Protein AF-A0A1I8AT40-F1 (afdb_monomer_lite)

Foldseek 3Di:
DDPPDDPDPPPPPCVVVVPPPDPVVVVVVVLVVVLCVVVLQQADQAQQQNPPPDSVDGPDAGPPNLSNLRYHDQQDGFLLRVVSVCVVVVLLVCLPPVPQAAPQPWGQDSVHNQATDEGPQFDDRRRPHGDAWPPPDPAEEEEEDDPDDDDDDDDDAWFQRDLPPVPGDNNGTGDYHYHYDYPPPDDDKDFAAADDDPPDDRQSQVDRNSNRDFDFDDDPDPGSSRTGRGDRGPVSGPDID

pLDDT: mean 78.22, std 22.2, range [19.33, 98.12]

Sequence (241 aa):
MAVLLFWEFQDVPLSLLDGWRHPCRRELVLNAMRCQNSAAEGQTIFGARFFAINQRDTVMHARNPDYQLSLGAAIGPMYGDVYEMNMLYSCYDRCKDSGTVCKNEGMPNPNNCKVCQCPSGFEGNDCSQRQASSHGLKCGETLDAGADWQILESNGVVGAGNYDSRQGNRSDPYRCTWHITAPEGKVIEYDVTFIGTKNQRNDMLCYPVCYFGGLKIKGHEKTWKPEGMKLCCAKQLNKIR

InterPro domains:
  IPR000859 CUB domain [PS01180] (139-241)
  IPR035914 Spermadhesin, CUB domain superfamily [SSF49854] (146-233)

Organism: NCBI:txid37863

Structure (mmCIF, N/CA/C/O backbone):
data_AF-A0A1I8AT40-F1
#
_entry.id   AF-A0A1I8AT40-F1
#
loop_
_atom_site.group_PDB
_atom_site.id
_atom_site.type_symbol
_atom_site.label_atom_id
_atom_site.label_alt_id
_atom_site.label_comp_id
_atom_site.label_asym_id
_atom_site.label_entity_id
_atom_site.label_seq_id
_atom_site.pdbx_PDB_ins_code
_atom_site.Cartn_x
_atom_site.Cartn_y
_atom_site.Cartn_z
_atom_site.occupancy
_atom_site.B_iso_or_equiv
_atom_site.auth_seq_id
_atom_site.auth_comp_id
_atom_site.auth_asym_id
_atom_site.auth_atom_id
_atom_site.pdbx_PDB_model_num
ATOM 1 N N . MET A 1 1 ? -9.187 -34.779 7.642 1.00 23.39 1 MET A N 1
ATOM 2 C CA . MET A 1 1 ? -8.172 -34.993 8.695 1.00 23.39 1 MET A CA 1
ATOM 3 C C . MET A 1 1 ? -7.237 -33.798 8.675 1.00 23.39 1 MET A C 1
ATOM 5 O O . MET A 1 1 ? -6.481 -33.655 7.727 1.00 23.39 1 MET A O 1
ATOM 9 N N . ALA A 1 2 ? -7.386 -32.884 9.633 1.00 20.36 2 ALA A N 1
ATOM 10 C CA . ALA A 1 2 ? -6.547 -31.696 9.735 1.00 20.36 2 ALA A CA 1
ATOM 11 C C . ALA A 1 2 ? -5.279 -32.057 10.515 1.00 20.36 2 ALA A C 1
ATOM 13 O O . ALA A 1 2 ? -5.364 -32.494 11.661 1.00 20.36 2 ALA A O 1
ATOM 14 N N . VAL A 1 3 ? -4.118 -31.903 9.883 1.00 19.33 3 VAL A N 1
ATOM 15 C CA . VAL A 1 3 ? -2.829 -31.981 10.569 1.00 19.33 3 VAL A CA 1
ATOM 16 C C . VAL A 1 3 ? -2.599 -30.619 11.220 1.00 19.33 3 VAL A C 1
ATOM 18 O O . VAL A 1 3 ? -2.264 -29.644 10.552 1.00 19.33 3 VAL A O 1
ATOM 21 N N . LEU A 1 4 ? -2.844 -30.550 12.527 1.00 20.25 4 LEU A N 1
ATOM 22 C CA . LEU A 1 4 ? -2.377 -29.477 13.400 1.00 20.25 4 LEU A CA 1
ATOM 23 C C . LEU A 1 4 ? -0.848 -29.573 13.480 1.00 20.25 4 LEU A C 1
ATOM 25 O O . LEU A 1 4 ? -0.318 -30.410 14.205 1.00 20.25 4 LEU A O 1
ATOM 29 N N . LEU A 1 5 ? -0.137 -28.737 12.724 1.00 20.66 5 LEU A N 1
ATOM 30 C CA . LEU A 1 5 ? 1.284 -28.487 12.959 1.00 20.66 5 LEU A CA 1
ATOM 31 C C . LEU A 1 5 ? 1.400 -27.281 13.893 1.00 20.66 5 LEU A C 1
ATOM 33 O O . LEU A 1 5 ? 1.386 -26.132 13.453 1.00 20.66 5 LEU A O 1
ATOM 37 N N . PHE A 1 6 ? 1.484 -27.562 15.194 1.00 19.66 6 PHE A N 1
ATOM 38 C CA . PHE A 1 6 ? 2.056 -26.635 16.164 1.00 19.66 6 PHE A CA 1
ATOM 39 C C . PHE A 1 6 ? 3.526 -26.428 15.787 1.00 19.66 6 PHE A C 1
ATOM 41 O O . PHE A 1 6 ? 4.329 -27.350 15.890 1.00 19.66 6 PHE A O 1
ATOM 48 N N . TRP A 1 7 ? 3.881 -25.230 15.333 1.00 22.64 7 TRP A N 1
ATOM 49 C CA . TRP A 1 7 ? 5.271 -24.790 15.365 1.00 22.64 7 TRP A CA 1
ATOM 50 C C . TRP A 1 7 ? 5.481 -24.090 16.706 1.00 22.64 7 TRP A C 1
ATOM 52 O O . TRP A 1 7 ? 5.222 -22.896 16.838 1.00 22.64 7 TRP A O 1
ATOM 62 N N . GLU A 1 8 ? 5.893 -24.857 17.714 1.00 21.00 8 GLU A N 1
ATOM 63 C CA . GLU A 1 8 ? 6.597 -24.310 18.872 1.00 21.00 8 GLU A CA 1
ATOM 64 C C . GLU A 1 8 ? 7.856 -23.616 18.337 1.00 21.00 8 GLU A C 1
ATOM 66 O O . GLU A 1 8 ? 8.733 -24.254 17.748 1.00 21.00 8 GLU A O 1
ATOM 71 N N . PHE A 1 9 ? 7.947 -22.294 18.504 1.00 29.03 9 PHE A N 1
ATOM 72 C CA . PHE A 1 9 ? 9.257 -21.660 18.546 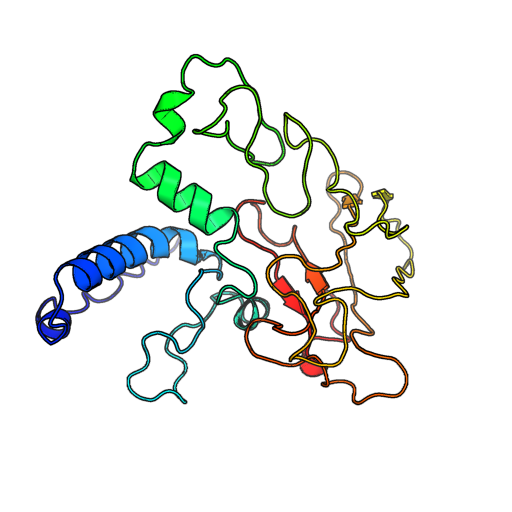1.00 29.03 9 PHE A CA 1
ATOM 73 C C . PHE A 1 9 ? 10.000 -22.361 19.678 1.00 29.03 9 PHE A C 1
ATOM 75 O O . PHE A 1 9 ? 9.581 -22.250 20.827 1.00 29.03 9 PHE A O 1
ATOM 82 N N . GLN A 1 10 ? 11.053 -23.112 19.345 1.00 27.86 10 GLN A N 1
ATOM 83 C CA . GLN A 1 10 ? 12.003 -23.583 20.345 1.00 27.86 10 GLN A CA 1
ATOM 84 C C . GLN A 1 10 ? 12.332 -22.398 21.246 1.00 27.86 10 GLN A C 1
ATOM 86 O O . GLN A 1 10 ? 12.763 -21.353 20.749 1.00 27.86 10 GLN A O 1
ATOM 91 N N . ASP A 1 11 ? 12.059 -22.568 22.538 1.00 32.59 11 ASP A N 1
ATOM 92 C CA . ASP A 1 11 ? 12.397 -21.634 23.595 1.00 32.59 11 ASP A CA 1
ATOM 93 C C . ASP A 1 11 ? 13.794 -21.076 23.334 1.00 32.59 11 ASP A C 1
ATOM 95 O O . ASP A 1 11 ? 14.787 -21.787 23.488 1.00 32.59 11 ASP A O 1
ATOM 99 N N . VAL A 1 12 ? 13.892 -19.811 22.913 1.00 35.94 12 VAL A N 1
ATOM 100 C CA . VAL A 1 12 ? 15.174 -19.110 22.946 1.00 35.94 12 VAL A CA 1
ATOM 101 C C . VAL A 1 12 ? 15.530 -19.046 24.427 1.00 35.94 12 VAL A C 1
ATOM 103 O O . VAL A 1 12 ? 14.815 -18.374 25.178 1.00 35.94 12 VAL A O 1
ATOM 106 N N . PRO A 1 13 ? 16.580 -19.746 24.892 1.00 30.47 13 PRO A N 1
ATOM 107 C CA . PRO A 1 13 ? 16.881 -19.797 26.310 1.00 30.47 13 PRO A CA 1
ATOM 108 C C . PRO A 1 13 ? 17.078 -18.374 26.826 1.00 30.47 13 PRO A C 1
ATOM 110 O O . PRO A 1 13 ? 17.856 -17.608 26.253 1.00 30.47 13 PRO A O 1
ATOM 113 N N . LEU A 1 14 ? 16.396 -18.013 27.918 1.00 38.34 14 LEU A N 1
ATOM 114 C CA . LEU A 1 14 ? 16.547 -16.714 28.595 1.00 38.34 14 LEU A CA 1
ATOM 115 C C . LEU A 1 14 ? 18.024 -16.367 28.886 1.00 38.34 14 LEU A C 1
ATOM 117 O O . LEU A 1 14 ? 18.376 -15.187 28.957 1.00 38.34 14 LEU A O 1
ATOM 121 N N . SER A 1 15 ? 18.893 -17.381 28.956 1.00 35.59 15 SER A N 1
ATOM 122 C CA . SER A 1 15 ? 20.345 -17.261 29.097 1.00 35.59 15 SER A CA 1
ATOM 123 C C . SER A 1 15 ? 21.063 -16.600 27.908 1.00 35.59 15 SER A C 1
ATOM 125 O O . SER A 1 15 ? 22.108 -15.984 28.099 1.00 35.59 15 SER A O 1
ATOM 127 N N . LEU A 1 16 ? 20.508 -16.624 26.686 1.00 39.16 16 LEU A N 1
ATOM 128 C CA . LEU A 1 16 ? 21.050 -15.873 25.536 1.00 39.16 16 LEU A CA 1
ATOM 129 C C . LEU A 1 16 ? 20.767 -14.361 25.624 1.00 39.16 16 LEU A C 1
ATOM 131 O O . LEU A 1 16 ? 21.384 -13.564 24.912 1.00 39.16 16 LEU A O 1
ATOM 135 N N . LEU A 1 17 ? 19.859 -13.940 26.512 1.00 38.38 17 LEU A N 1
ATOM 136 C CA . LEU A 1 17 ? 19.506 -12.536 26.729 1.00 38.38 17 LEU A CA 1
ATOM 137 C C . LEU A 1 17 ? 20.323 -11.878 27.857 1.00 38.38 17 LEU A C 1
ATOM 139 O O . LEU A 1 17 ? 20.162 -10.678 28.080 1.00 38.38 17 LEU A O 1
ATOM 143 N N . ASP A 1 18 ? 21.168 -12.625 28.577 1.00 36.38 18 ASP A N 1
ATOM 144 C CA . ASP A 1 18 ? 21.944 -12.130 29.733 1.00 36.38 18 ASP A CA 1
ATOM 145 C C . ASP A 1 18 ? 23.127 -11.217 29.341 1.00 36.38 18 ASP A C 1
ATOM 147 O O . ASP A 1 18 ? 23.646 -10.472 30.170 1.00 36.38 18 ASP A O 1
ATOM 151 N N . GLY A 1 19 ? 23.533 -11.199 28.065 1.00 34.53 19 GLY A N 1
ATOM 152 C CA . GLY A 1 19 ? 24.615 -10.335 27.564 1.00 34.53 19 GLY A CA 1
ATOM 153 C C . GLY A 1 19 ? 24.215 -8.880 27.267 1.00 34.53 19 GLY A C 1
ATOM 154 O O . GLY A 1 19 ? 25.072 -8.041 26.980 1.00 34.53 19 GLY A O 1
ATOM 155 N N . TRP A 1 20 ? 22.923 -8.547 27.320 1.00 38.59 20 TRP A N 1
ATOM 156 C CA . TRP A 1 20 ? 22.408 -7.243 26.897 1.00 38.59 20 TRP A CA 1
ATOM 157 C C . TRP A 1 20 ? 22.327 -6.284 28.092 1.00 38.59 20 TRP A C 1
ATOM 159 O O . TRP A 1 20 ? 21.336 -6.242 28.813 1.00 38.59 20 TRP A O 1
ATOM 169 N N . ARG A 1 21 ? 23.386 -5.486 28.287 1.00 28.48 21 ARG A N 1
ATOM 170 C CA . ARG A 1 21 ? 23.639 -4.591 29.443 1.00 28.48 21 ARG A CA 1
ATOM 171 C C . ARG A 1 21 ? 22.587 -3.504 29.764 1.00 28.48 21 ARG A C 1
ATOM 173 O O . ARG A 1 21 ? 22.836 -2.693 30.650 1.00 28.48 21 ARG A O 1
ATOM 180 N N . HIS A 1 22 ? 21.432 -3.449 29.096 1.00 32.00 22 HIS A N 1
ATOM 181 C CA . HIS A 1 22 ? 20.415 -2.416 29.340 1.00 32.00 22 HIS A CA 1
ATOM 182 C C . HIS A 1 22 ? 19.001 -2.996 29.544 1.00 32.00 22 HIS A C 1
ATOM 184 O O . HIS A 1 22 ? 18.485 -3.631 28.619 1.00 32.00 22 HIS A O 1
ATOM 190 N N . PRO A 1 23 ? 18.332 -2.704 30.683 1.00 27.39 23 PRO A N 1
ATOM 191 C CA . PRO A 1 23 ? 16.987 -3.199 31.006 1.00 27.39 23 PRO A CA 1
ATOM 192 C C . PRO A 1 23 ? 15.935 -2.905 29.926 1.00 27.39 23 PRO A C 1
ATOM 194 O O . PRO A 1 23 ? 15.156 -3.789 29.580 1.00 27.39 23 PRO A O 1
ATOM 197 N N . CYS A 1 24 ? 15.983 -1.726 29.289 1.00 27.45 24 CYS A N 1
ATOM 198 C CA . CYS A 1 24 ? 15.035 -1.363 28.228 1.00 27.45 24 CYS A CA 1
ATOM 199 C C . CYS A 1 24 ? 15.144 -2.228 26.960 1.00 27.45 24 CYS A C 1
ATOM 201 O O . CYS A 1 24 ? 14.165 -2.349 26.233 1.00 27.45 24 CYS A O 1
ATOM 203 N N . ARG A 1 25 ? 16.302 -2.842 26.655 1.00 33.31 25 ARG A N 1
ATOM 204 C CA . ARG A 1 25 ? 16.441 -3.694 25.452 1.00 33.31 25 ARG A CA 1
ATOM 205 C C . ARG A 1 25 ? 15.778 -5.055 25.622 1.00 33.31 25 ARG A C 1
ATOM 207 O O . ARG A 1 25 ? 15.282 -5.598 24.643 1.00 33.31 25 ARG A O 1
ATOM 214 N N . ARG A 1 26 ? 15.748 -5.598 26.841 1.00 33.84 26 ARG A N 1
ATOM 215 C CA . ARG A 1 26 ? 15.137 -6.904 27.124 1.00 33.84 26 ARG A CA 1
ATOM 216 C C . ARG A 1 26 ? 13.621 -6.863 26.969 1.00 33.84 26 ARG A C 1
ATOM 218 O O . ARG A 1 26 ? 13.049 -7.738 26.333 1.00 33.84 26 ARG A O 1
ATOM 225 N N . GLU A 1 27 ? 12.994 -5.817 27.494 1.00 40.91 27 GLU A N 1
ATOM 226 C CA . GLU A 1 27 ? 11.543 -5.634 27.441 1.00 40.91 27 GLU A CA 1
ATOM 227 C C . GLU A 1 27 ? 11.059 -5.321 26.016 1.00 40.91 27 GLU A C 1
ATOM 229 O O . GLU A 1 27 ? 10.076 -5.892 25.559 1.00 40.91 27 GLU A O 1
ATOM 234 N N . LEU A 1 28 ? 11.818 -4.519 25.257 1.00 42.00 28 LEU A N 1
ATOM 235 C CA . LEU A 1 28 ? 11.577 -4.284 23.828 1.00 42.00 28 LEU A CA 1
ATOM 236 C C . LEU A 1 28 ? 11.681 -5.559 22.988 1.00 42.00 28 LEU A C 1
ATOM 238 O O . LEU A 1 28 ? 10.883 -5.730 22.078 1.00 42.00 28 LEU A O 1
ATOM 242 N N . VAL A 1 29 ? 12.634 -6.451 23.274 1.00 44.22 29 VAL A N 1
ATOM 243 C CA . VAL A 1 29 ? 12.792 -7.721 22.542 1.00 44.22 29 VAL A CA 1
ATOM 244 C C . VAL A 1 29 ? 11.695 -8.718 22.915 1.00 44.22 29 VAL A C 1
ATOM 246 O O . VAL A 1 29 ? 11.129 -9.341 22.027 1.00 44.22 29 VAL A O 1
ATOM 249 N N . LEU A 1 30 ? 11.336 -8.834 24.196 1.00 42.38 30 LEU A N 1
ATOM 250 C CA . LEU A 1 30 ? 10.237 -9.701 24.641 1.00 42.38 30 LEU A CA 1
ATOM 251 C C . LEU A 1 30 ? 8.874 -9.213 24.125 1.00 42.38 30 LEU A C 1
ATOM 253 O O . LEU A 1 30 ? 8.056 -10.019 23.680 1.00 42.38 30 LEU A O 1
ATOM 257 N N . ASN A 1 31 ? 8.646 -7.898 24.107 1.00 45.16 31 ASN A N 1
ATOM 258 C CA . ASN A 1 31 ? 7.446 -7.310 23.514 1.00 45.16 31 ASN A CA 1
ATOM 259 C C . ASN A 1 31 ? 7.476 -7.398 21.981 1.00 45.16 31 ASN A C 1
ATOM 261 O O . ASN A 1 31 ? 6.454 -7.713 21.383 1.00 45.16 31 ASN A O 1
ATOM 265 N N . ALA A 1 32 ? 8.643 -7.250 21.344 1.00 42.97 32 ALA A N 1
ATOM 266 C CA . ALA A 1 32 ? 8.816 -7.515 19.916 1.00 42.97 32 ALA A CA 1
ATOM 267 C C . ALA A 1 32 ? 8.530 -8.979 19.556 1.00 42.97 32 ALA A C 1
ATOM 269 O O . ALA A 1 32 ? 7.926 -9.223 18.521 1.00 42.97 32 ALA A O 1
ATOM 270 N N . MET A 1 33 ? 8.911 -9.941 20.404 1.00 36.84 33 MET A N 1
ATOM 271 C CA . MET A 1 33 ? 8.600 -11.365 20.232 1.00 36.84 33 MET A CA 1
ATOM 272 C C . MET A 1 33 ? 7.109 -11.663 20.438 1.00 36.84 33 MET A C 1
ATOM 274 O O . MET A 1 33 ? 6.546 -12.483 19.722 1.00 36.84 33 MET A O 1
ATOM 278 N N . ARG A 1 34 ? 6.406 -10.958 21.336 1.00 37.97 34 ARG A N 1
ATOM 279 C CA . ARG A 1 34 ? 4.932 -11.040 21.396 1.00 37.97 34 ARG A CA 1
ATOM 280 C C . ARG A 1 34 ? 4.270 -10.438 20.151 1.00 37.97 34 ARG A C 1
ATOM 282 O O . ARG A 1 34 ? 3.328 -11.035 19.636 1.00 37.97 34 ARG A O 1
ATOM 289 N N . CYS A 1 35 ? 4.828 -9.359 19.600 1.00 36.75 35 CYS A N 1
ATOM 290 C CA . CYS A 1 35 ? 4.470 -8.829 18.278 1.00 36.75 35 CYS A CA 1
ATOM 291 C C . CYS A 1 35 ? 4.926 -9.730 17.104 1.00 36.75 35 CYS A C 1
ATOM 293 O O . CYS A 1 35 ? 4.587 -9.462 15.955 1.00 36.75 35 CYS A O 1
ATOM 295 N N . GLN A 1 36 ? 5.689 -10.810 17.332 1.00 34.97 36 GLN A N 1
ATOM 296 C CA . GLN A 1 36 ? 6.046 -11.749 16.257 1.00 34.97 36 GLN A CA 1
ATOM 297 C C . GLN A 1 36 ? 4.910 -12.713 15.900 1.00 34.97 36 GLN A C 1
ATOM 299 O O . GLN A 1 36 ? 4.927 -13.276 14.807 1.00 34.97 36 GLN A O 1
ATOM 304 N N . ASN A 1 37 ? 3.891 -12.869 16.749 1.00 34.34 37 ASN A N 1
ATOM 305 C CA . ASN A 1 37 ? 2.702 -13.632 16.364 1.00 34.34 37 ASN A CA 1
ATOM 306 C C . ASN A 1 37 ? 1.886 -12.910 15.277 1.00 34.34 37 ASN A C 1
ATOM 308 O O . ASN A 1 37 ? 1.297 -13.571 14.428 1.00 34.34 37 ASN A O 1
ATOM 312 N N . SER A 1 38 ? 1.938 -11.577 15.224 1.00 37.03 38 SER A N 1
ATOM 313 C CA . SER A 1 38 ? 1.477 -10.752 14.096 1.00 37.03 38 SER A CA 1
ATOM 314 C C . SER A 1 38 ? 2.495 -10.714 12.942 1.00 37.03 38 SER A C 1
ATOM 316 O O . SER A 1 38 ? 2.115 -10.604 11.779 1.00 37.03 38 SER A O 1
ATOM 318 N N . ALA A 1 39 ? 3.784 -10.957 13.216 1.00 37.09 39 ALA A N 1
ATOM 319 C CA . ALA A 1 39 ? 4.796 -11.244 12.188 1.00 37.09 39 ALA A CA 1
ATOM 320 C C . ALA A 1 39 ? 4.625 -12.618 11.499 1.00 37.09 39 ALA A C 1
ATOM 322 O O . ALA A 1 39 ? 5.399 -12.955 10.597 1.00 37.09 39 ALA A O 1
ATOM 323 N N . ALA A 1 40 ? 3.587 -13.388 11.850 1.00 35.59 40 ALA A N 1
ATOM 324 C CA . ALA A 1 40 ? 3.162 -14.569 11.102 1.00 35.59 40 ALA A CA 1
ATOM 325 C C . ALA A 1 40 ? 2.766 -14.255 9.641 1.00 35.59 40 ALA A C 1
ATOM 327 O O . ALA A 1 40 ? 2.700 -15.181 8.835 1.00 35.59 40 ALA A O 1
ATOM 328 N N . GLU A 1 41 ? 2.589 -12.975 9.287 1.00 45.75 41 GLU A N 1
ATOM 329 C CA . GLU A 1 41 ? 2.241 -12.479 7.942 1.00 45.75 41 GLU A CA 1
ATOM 330 C C . GLU A 1 41 ? 3.383 -11.669 7.276 1.00 45.75 41 GLU A C 1
ATOM 332 O O . GLU A 1 41 ? 3.187 -10.916 6.327 1.00 45.75 41 GLU A O 1
ATOM 337 N N . GLY A 1 42 ? 4.631 -11.845 7.739 1.00 48.81 42 GLY A N 1
ATOM 338 C CA . GLY A 1 42 ? 5.825 -11.514 6.947 1.00 48.81 42 GLY A CA 1
ATOM 339 C C . GLY A 1 42 ? 6.299 -10.058 6.959 1.00 48.81 42 GLY A C 1
ATOM 340 O O . GLY A 1 42 ? 7.083 -9.688 6.083 1.00 48.81 42 GLY A O 1
ATOM 341 N N . GLN A 1 43 ? 5.873 -9.223 7.914 1.00 60.22 43 GLN A N 1
ATOM 342 C CA . GLN A 1 43 ? 6.276 -7.812 7.970 1.00 60.22 43 GLN A CA 1
ATOM 343 C C . GLN A 1 43 ? 6.429 -7.302 9.406 1.00 60.22 43 GLN A C 1
ATOM 345 O O . GLN A 1 43 ? 5.553 -7.480 10.242 1.00 60.22 43 GLN A O 1
ATOM 350 N N . THR A 1 44 ? 7.559 -6.657 9.692 1.00 65.69 44 THR A N 1
ATOM 351 C CA . THR A 1 44 ? 7.882 -6.058 10.997 1.00 65.69 44 THR A CA 1
ATOM 352 C C . THR A 1 44 ? 8.766 -4.825 10.803 1.00 65.69 44 THR A C 1
ATOM 354 O O . THR A 1 44 ? 9.455 -4.721 9.784 1.00 65.69 44 THR A O 1
ATOM 357 N N . ILE A 1 45 ? 8.783 -3.896 11.764 1.00 74.88 45 ILE A N 1
ATOM 358 C CA . ILE A 1 45 ? 9.737 -2.775 11.802 1.00 74.88 45 ILE A CA 1
ATOM 359 C C . ILE A 1 45 ? 11.209 -3.226 11.715 1.00 74.88 45 ILE A C 1
ATOM 361 O O . ILE A 1 45 ? 12.062 -2.469 11.240 1.00 74.88 45 ILE A O 1
ATOM 365 N N . PHE A 1 46 ? 11.520 -4.463 12.118 1.00 79.94 46 PHE A N 1
ATOM 366 C CA . PHE A 1 46 ? 12.873 -5.017 12.091 1.00 79.94 46 PHE A CA 1
ATOM 367 C C . PHE A 1 46 ? 13.252 -5.599 10.718 1.00 79.94 46 PHE A C 1
ATOM 369 O O . PHE A 1 46 ? 12.567 -6.443 10.146 1.00 79.94 46 PHE A O 1
ATOM 376 N N . GLY A 1 47 ? 14.394 -5.173 10.178 1.00 81.12 47 GLY A N 1
ATOM 377 C CA . GLY A 1 47 ? 14.907 -5.707 8.912 1.00 81.12 47 GLY A CA 1
ATOM 378 C C . GLY A 1 47 ? 15.429 -7.138 9.045 1.00 81.12 47 GLY A C 1
ATOM 379 O O . GLY A 1 47 ? 15.906 -7.520 10.103 1.00 81.12 47 GLY A O 1
ATOM 380 N N . ALA A 1 48 ? 15.446 -7.913 7.960 1.00 84.31 48 ALA A N 1
ATOM 381 C CA . ALA A 1 48 ? 15.764 -9.353 7.958 1.00 84.31 48 ALA A CA 1
ATOM 382 C C . ALA A 1 48 ? 17.082 -9.796 8.654 1.00 84.31 48 ALA A C 1
ATOM 384 O O . ALA A 1 48 ? 17.266 -10.970 8.980 1.00 84.31 48 ALA A O 1
ATOM 385 N N . ARG A 1 49 ? 18.014 -8.860 8.868 1.00 84.56 49 ARG A N 1
ATOM 386 C CA . ARG A 1 49 ? 19.331 -9.077 9.494 1.00 84.56 49 ARG A CA 1
ATOM 387 C C . ARG A 1 49 ? 19.479 -8.418 10.869 1.00 84.56 49 ARG A C 1
ATOM 389 O O . ARG A 1 49 ? 20.574 -8.378 11.412 1.00 84.56 49 ARG A O 1
ATOM 396 N N . PHE A 1 50 ? 18.405 -7.851 11.418 1.00 82.25 50 PHE A N 1
ATOM 397 C CA . PHE A 1 50 ? 18.475 -6.944 12.567 1.00 82.25 50 PHE A CA 1
ATOM 398 C C . PHE A 1 50 ? 19.032 -7.606 13.835 1.00 82.25 50 PHE A C 1
ATOM 400 O O . PHE A 1 50 ? 19.770 -6.975 14.584 1.00 82.25 50 PHE A O 1
ATOM 407 N N . PHE A 1 51 ? 18.718 -8.885 14.046 1.00 81.62 51 PHE A N 1
ATOM 408 C CA . PHE A 1 51 ? 19.172 -9.665 15.202 1.00 81.62 51 PHE A CA 1
ATOM 409 C C . PHE A 1 51 ? 20.364 -10.577 14.882 1.00 81.62 51 PHE A C 1
ATOM 411 O O . PHE A 1 51 ? 20.699 -11.460 15.668 1.00 81.62 51 PHE A O 1
ATOM 418 N N . ALA A 1 52 ? 20.987 -10.406 13.713 1.00 83.31 52 ALA A N 1
ATOM 419 C CA . ALA A 1 52 ? 22.084 -11.258 13.288 1.00 83.31 52 ALA A CA 1
ATOM 420 C C . ALA A 1 52 ? 23.375 -10.895 14.033 1.00 83.31 52 ALA A C 1
ATOM 422 O O . ALA A 1 52 ? 23.744 -9.722 14.107 1.00 83.31 52 ALA A O 1
ATOM 423 N N . ILE A 1 53 ? 24.091 -11.907 14.535 1.00 82.38 53 ILE A N 1
ATOM 424 C CA . ILE A 1 53 ? 25.433 -11.723 15.112 1.00 82.38 53 ILE A CA 1
ATOM 425 C C . ILE A 1 53 ? 26.385 -11.212 14.024 1.00 82.38 53 ILE A C 1
ATOM 427 O O . ILE A 1 53 ? 27.085 -10.220 14.219 1.00 82.38 53 ILE A O 1
ATOM 431 N N . ASN A 1 54 ? 26.355 -11.842 12.845 1.00 86.25 54 ASN A N 1
ATOM 432 C CA . ASN A 1 54 ? 27.043 -11.339 11.664 1.00 86.25 54 ASN A CA 1
ATOM 433 C C . ASN A 1 54 ? 26.057 -10.575 10.780 1.00 86.25 54 ASN A C 1
ATOM 435 O O . ASN A 1 54 ? 25.071 -11.130 10.310 1.00 86.25 54 ASN A O 1
ATOM 439 N N . GLN A 1 55 ? 26.372 -9.327 10.437 1.00 77.81 55 GLN A N 1
ATOM 440 C CA . GLN A 1 55 ? 25.488 -8.453 9.642 1.00 77.81 55 GLN A CA 1
ATOM 441 C C . GLN A 1 55 ? 25.222 -8.929 8.197 1.00 77.81 55 GLN A C 1
ATOM 443 O O . GLN A 1 55 ? 24.458 -8.303 7.453 1.00 77.81 55 GLN A O 1
ATOM 448 N N . ARG A 1 56 ? 25.877 -10.010 7.763 1.00 84.56 56 ARG A N 1
ATOM 449 C CA . ARG A 1 56 ? 25.644 -10.653 6.463 1.00 84.56 56 ARG A CA 1
ATOM 450 C C . ARG A 1 56 ? 24.581 -11.747 6.537 1.00 84.56 56 ARG A C 1
ATOM 452 O O . ARG A 1 56 ? 23.974 -12.041 5.508 1.00 84.56 56 ARG A O 1
ATOM 459 N N . ASP A 1 57 ? 24.320 -12.276 7.726 1.00 87.25 57 ASP A N 1
ATOM 460 C CA . ASP A 1 57 ? 23.407 -13.391 7.916 1.00 87.25 57 ASP A CA 1
ATOM 461 C C . ASP A 1 57 ? 21.967 -12.885 7.930 1.00 87.25 57 ASP A C 1
ATOM 463 O O . ASP A 1 57 ? 21.633 -11.852 8.517 1.00 87.25 57 ASP A O 1
ATOM 467 N N . THR A 1 58 ? 21.103 -13.615 7.235 1.00 86.06 58 THR A N 1
ATOM 468 C CA . THR A 1 58 ? 19.659 -13.404 7.320 1.00 86.06 58 THR A CA 1
ATOM 469 C C . THR A 1 58 ? 19.144 -14.304 8.427 1.00 86.06 58 THR A C 1
ATOM 471 O O . THR A 1 58 ? 19.345 -15.510 8.367 1.00 86.06 58 THR A O 1
ATOM 474 N N . VAL A 1 59 ? 18.533 -13.705 9.447 1.00 85.06 59 VAL A N 1
ATOM 475 C CA . VAL A 1 59 ? 18.033 -14.421 10.635 1.00 85.06 59 VAL A CA 1
ATOM 476 C C . VAL A 1 59 ? 16.518 -14.321 10.780 1.00 85.06 59 VAL A C 1
ATOM 478 O O . VAL A 1 59 ? 15.933 -14.968 11.639 1.00 85.06 59 VAL A O 1
ATOM 481 N N . MET A 1 60 ? 15.873 -13.517 9.933 1.00 84.06 60 MET A N 1
ATOM 482 C CA . MET A 1 60 ? 14.424 -13.466 9.805 1.00 84.06 60 MET A CA 1
ATOM 483 C C . MET A 1 60 ? 14.035 -13.691 8.350 1.00 84.06 60 MET A C 1
ATOM 485 O O . MET A 1 60 ? 14.479 -12.979 7.442 1.00 84.06 60 MET A O 1
ATOM 489 N N . HIS A 1 61 ? 13.181 -14.685 8.150 1.00 84.38 61 HIS A N 1
ATOM 490 C CA . HIS A 1 61 ? 12.666 -15.073 6.849 1.00 84.38 61 HIS A CA 1
ATOM 491 C C . HIS A 1 61 ? 11.164 -14.824 6.822 1.00 84.38 61 HIS A C 1
ATOM 493 O O . HIS A 1 61 ? 10.442 -15.258 7.720 1.00 84.38 61 HIS A O 1
ATOM 499 N N . ALA A 1 62 ? 10.701 -14.106 5.804 1.00 84.12 62 ALA A N 1
ATOM 500 C CA . ALA A 1 62 ? 9.277 -13.955 5.574 1.00 84.12 62 ALA A CA 1
ATOM 501 C C . ALA A 1 62 ? 8.701 -15.317 5.168 1.00 84.12 62 ALA A C 1
ATOM 503 O O . ALA A 1 62 ? 9.319 -16.048 4.392 1.00 84.12 62 ALA A O 1
ATOM 504 N N . ARG A 1 63 ? 7.510 -15.655 5.678 1.00 82.94 63 ARG A N 1
ATOM 505 C CA . ARG A 1 63 ? 6.827 -16.902 5.297 1.00 82.94 63 ARG A CA 1
ATOM 506 C C . ARG A 1 63 ? 6.533 -16.940 3.800 1.00 82.94 63 ARG A C 1
ATOM 508 O O . ARG A 1 63 ? 6.757 -17.961 3.161 1.00 82.94 63 ARG A O 1
ATOM 515 N N . ASN A 1 64 ? 6.082 -15.811 3.255 1.00 83.56 64 ASN A N 1
ATOM 516 C CA . ASN A 1 64 ? 6.016 -15.584 1.821 1.00 83.56 64 ASN A CA 1
ATOM 517 C C . ASN A 1 64 ? 7.338 -14.937 1.348 1.00 83.56 64 ASN A C 1
ATOM 519 O O . ASN A 1 64 ? 7.626 -13.804 1.745 1.00 83.56 64 ASN A O 1
ATOM 523 N N . PRO A 1 65 ? 8.145 -15.600 0.496 1.00 85.62 65 PRO A N 1
ATOM 524 C CA . PRO A 1 65 ? 9.416 -15.054 0.015 1.00 85.62 65 PRO A CA 1
ATOM 525 C C . PRO A 1 65 ? 9.288 -13.711 -0.714 1.00 85.62 65 PRO A C 1
ATOM 527 O O . PRO A 1 65 ? 10.219 -12.903 -0.684 1.00 85.62 65 PRO A O 1
ATOM 530 N N . ASP A 1 66 ? 8.138 -13.443 -1.335 1.00 84.88 66 ASP A N 1
ATOM 531 C CA . ASP A 1 66 ? 7.863 -12.174 -2.012 1.00 84.88 66 ASP A CA 1
ATOM 532 C C . ASP A 1 66 ? 7.842 -10.980 -1.034 1.00 84.88 66 ASP A C 1
ATOM 534 O O . ASP A 1 66 ? 8.154 -9.847 -1.407 1.00 84.88 66 ASP A O 1
ATOM 538 N N . TYR A 1 67 ? 7.592 -11.245 0.250 1.00 86.62 67 TYR A N 1
ATOM 539 C CA . TYR A 1 67 ? 7.558 -10.261 1.331 1.00 86.62 67 TYR A CA 1
ATOM 540 C C . TYR A 1 67 ? 8.919 -10.080 2.016 1.00 86.62 67 TYR A C 1
ATOM 542 O O . TYR A 1 67 ? 9.055 -9.256 2.918 1.00 86.62 67 TYR A O 1
ATOM 550 N N . GLN A 1 68 ? 9.972 -10.785 1.587 1.00 87.56 68 GLN A N 1
ATOM 551 C CA . GLN A 1 68 ? 11.281 -10.717 2.246 1.00 87.56 68 GLN A CA 1
ATOM 552 C C . GLN A 1 68 ? 11.863 -9.291 2.275 1.00 87.56 68 GLN A C 1
ATOM 554 O O . GLN A 1 68 ? 12.513 -8.908 3.248 1.00 87.56 68 GLN A O 1
ATOM 559 N N . LEU A 1 69 ? 11.623 -8.491 1.228 1.00 87.00 69 LEU A N 1
ATOM 560 C CA . LEU A 1 69 ? 12.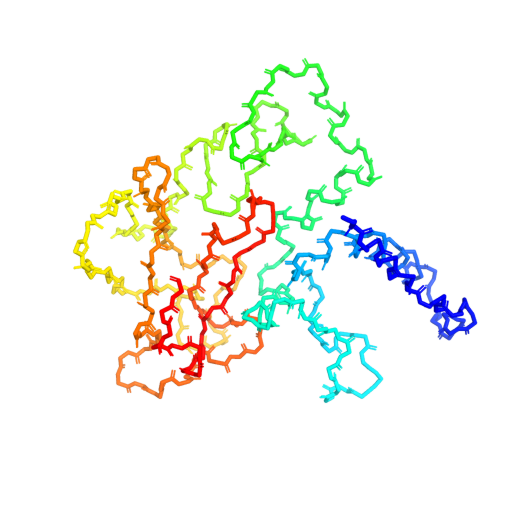025 -7.078 1.183 1.00 87.00 69 LEU A CA 1
ATOM 561 C C . LEU A 1 69 ? 11.059 -6.151 1.932 1.00 87.00 69 LEU A C 1
ATOM 563 O O . LEU A 1 69 ? 11.388 -4.987 2.145 1.00 87.00 69 LEU A O 1
ATOM 567 N N . SER A 1 70 ? 9.899 -6.645 2.365 1.00 85.44 70 SER A N 1
ATOM 568 C CA . SER A 1 70 ? 8.980 -5.909 3.234 1.00 85.44 70 SER A CA 1
ATOM 569 C C . SER A 1 70 ? 9.392 -5.945 4.705 1.00 85.44 70 SER A C 1
ATOM 571 O O . SER A 1 70 ? 8.983 -5.045 5.437 1.00 85.44 70 SER A O 1
ATOM 573 N N . LEU A 1 71 ? 10.243 -6.894 5.123 1.00 85.62 71 LEU A N 1
ATOM 574 C CA . LEU A 1 71 ? 10.818 -6.936 6.472 1.00 85.62 71 LEU A CA 1
ATOM 575 C C . LEU A 1 71 ? 11.704 -5.714 6.728 1.00 85.62 71 LEU A C 1
ATOM 577 O O . LEU A 1 71 ? 12.773 -5.572 6.130 1.00 85.62 71 LEU A O 1
ATOM 581 N N . GLY A 1 72 ? 11.281 -4.871 7.662 1.00 80.50 72 GLY A N 1
ATOM 582 C CA . GLY A 1 72 ? 11.939 -3.638 8.056 1.00 80.50 72 GLY A CA 1
ATOM 583 C C . GLY A 1 72 ? 11.174 -2.386 7.630 1.00 80.50 72 GLY A C 1
ATOM 584 O O . GLY A 1 72 ? 10.553 -2.314 6.562 1.00 80.50 72 GLY A O 1
ATOM 585 N N . ALA A 1 73 ? 11.269 -1.348 8.455 1.00 71.44 73 ALA A N 1
ATOM 586 C CA . ALA A 1 73 ? 10.731 -0.032 8.146 1.00 71.44 73 ALA A CA 1
ATOM 587 C C . ALA A 1 73 ? 11.657 0.776 7.227 1.00 71.44 73 ALA A C 1
ATOM 589 O O . ALA A 1 73 ? 12.857 0.881 7.468 1.00 71.44 73 ALA A O 1
ATOM 590 N N . ALA A 1 74 ? 11.080 1.405 6.199 1.00 67.94 74 ALA A N 1
ATOM 591 C CA . ALA A 1 74 ? 11.796 2.369 5.358 1.00 67.94 74 ALA A CA 1
ATOM 592 C C . ALA A 1 74 ? 11.674 3.815 5.882 1.00 67.94 74 ALA A C 1
ATOM 594 O O . ALA A 1 74 ? 12.587 4.613 5.692 1.00 67.94 74 ALA A O 1
ATOM 595 N N . ILE A 1 75 ? 10.540 4.146 6.515 1.00 67.19 75 ILE A N 1
ATOM 596 C CA . ILE A 1 75 ? 10.088 5.530 6.776 1.00 67.19 75 ILE A CA 1
ATOM 597 C C . ILE A 1 75 ? 9.626 5.725 8.241 1.00 67.19 75 ILE A C 1
ATOM 599 O O . ILE A 1 75 ? 9.470 6.846 8.709 1.00 67.19 75 ILE A O 1
ATOM 603 N N . GLY A 1 76 ? 9.484 4.633 9.000 1.00 74.38 76 GLY A N 1
ATOM 604 C CA . GLY A 1 76 ? 9.016 4.611 10.389 1.00 74.38 76 GLY A CA 1
ATOM 605 C C . GLY A 1 76 ? 8.176 3.358 10.669 1.00 74.38 76 GLY A C 1
ATOM 606 O O . GLY A 1 76 ? 8.061 2.510 9.777 1.00 74.38 76 GLY A O 1
ATOM 607 N N . PRO A 1 77 ? 7.588 3.230 11.873 1.00 77.44 77 PRO A N 1
ATOM 608 C CA . PRO A 1 77 ? 6.629 2.169 12.172 1.00 77.44 77 PRO A CA 1
ATOM 609 C C . PRO A 1 77 ? 5.473 2.191 11.166 1.00 77.44 77 PRO A C 1
ATOM 611 O O . PRO A 1 77 ? 4.914 3.251 10.877 1.00 77.44 77 PRO A O 1
ATOM 614 N N . MET A 1 78 ? 5.120 1.030 10.624 1.00 83.06 78 MET A N 1
ATOM 615 C CA . MET A 1 78 ? 3.951 0.892 9.747 1.00 83.06 78 MET A CA 1
ATOM 616 C C . MET A 1 78 ? 2.674 0.744 10.575 1.00 83.06 78 MET A C 1
ATOM 618 O O . MET A 1 78 ? 2.724 0.508 11.782 1.00 83.06 78 MET A O 1
ATOM 622 N N . TYR A 1 79 ? 1.515 0.876 9.922 1.00 87.56 79 TYR A N 1
ATOM 623 C CA . TYR A 1 7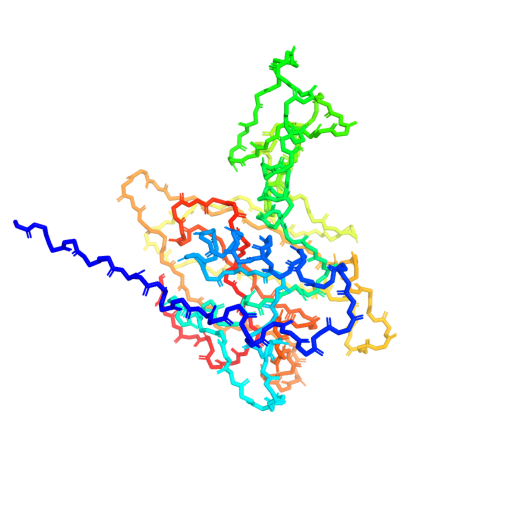9 ? 0.216 0.772 10.592 1.00 87.56 79 TYR A CA 1
ATOM 624 C C . TYR A 1 79 ? 0.103 -0.489 11.456 1.00 87.56 79 TYR A C 1
ATOM 626 O O . TYR A 1 79 ? -0.299 -0.372 12.609 1.00 87.56 79 TYR A O 1
ATOM 634 N N . GLY A 1 80 ? 0.515 -1.648 10.930 1.00 85.62 80 GLY A N 1
ATOM 635 C CA . GLY A 1 80 ? 0.542 -2.908 11.671 1.00 85.62 80 GLY A CA 1
ATOM 636 C C . GLY A 1 80 ? 1.359 -2.816 12.961 1.00 85.62 80 GLY A C 1
ATOM 637 O O . GLY A 1 80 ? 0.838 -3.138 14.020 1.00 85.62 80 GLY A O 1
ATOM 638 N N . ASP A 1 81 ? 2.583 -2.277 12.918 1.00 82.88 81 ASP A N 1
ATOM 639 C CA . ASP A 1 81 ? 3.405 -2.113 14.129 1.00 82.88 81 ASP A CA 1
ATOM 640 C C . ASP A 1 81 ? 2.700 -1.224 15.171 1.00 82.88 81 ASP A C 1
ATOM 642 O O . ASP A 1 81 ? 2.665 -1.546 16.357 1.00 82.88 81 ASP A O 1
ATOM 646 N N . VAL A 1 82 ? 2.117 -0.100 14.737 1.00 84.94 82 VAL A N 1
ATOM 647 C CA . VAL A 1 82 ? 1.410 0.830 15.635 1.00 84.94 82 VAL A CA 1
ATOM 648 C C . VAL A 1 82 ? 0.139 0.194 16.197 1.00 84.94 82 VAL A C 1
ATOM 650 O O . VAL A 1 82 ? -0.166 0.377 17.374 1.00 84.94 82 VAL A O 1
ATOM 653 N N . TYR A 1 83 ? -0.595 -0.554 15.374 1.00 88.50 83 TYR A N 1
ATOM 654 C CA . TYR A 1 83 ? -1.784 -1.296 15.779 1.00 88.50 83 TYR A CA 1
ATOM 655 C C . TYR A 1 83 ? -1.448 -2.320 16.863 1.00 88.50 83 TYR A C 1
ATOM 657 O O . TYR A 1 83 ? -2.063 -2.296 17.926 1.00 88.50 83 TYR A O 1
ATOM 665 N N . GLU A 1 84 ? -0.434 -3.154 16.638 1.00 84.25 84 GLU A N 1
ATOM 666 C CA . GLU A 1 84 ? 0.001 -4.180 17.589 1.00 84.25 84 GLU A CA 1
ATOM 667 C C . GLU A 1 84 ? 0.460 -3.559 18.913 1.00 84.25 84 GLU A C 1
ATOM 669 O O . GLU A 1 84 ? 0.069 -4.017 19.986 1.00 84.25 84 GLU A O 1
ATOM 674 N N . MET A 1 85 ? 1.205 -2.452 18.858 1.00 82.44 85 MET A N 1
ATOM 675 C CA . MET A 1 85 ? 1.616 -1.719 20.058 1.00 82.44 85 MET A CA 1
ATOM 676 C C . MET A 1 85 ? 0.419 -1.124 20.809 1.00 82.44 85 MET A C 1
ATOM 678 O O . MET A 1 85 ? 0.326 -1.249 22.030 1.00 82.44 85 MET A O 1
ATOM 682 N N . ASN A 1 86 ? -0.526 -0.507 20.100 1.00 85.12 86 ASN A N 1
ATOM 683 C CA . ASN A 1 86 ? -1.730 0.043 20.718 1.00 85.12 86 ASN A CA 1
ATOM 684 C C . ASN A 1 86 ? -2.624 -1.049 21.320 1.00 85.12 86 ASN A C 1
ATOM 686 O O . ASN A 1 86 ? -3.221 -0.818 22.369 1.00 85.12 86 ASN A O 1
ATOM 690 N N . MET A 1 87 ? -2.703 -2.226 20.697 1.00 85.88 87 MET A N 1
ATOM 691 C CA . MET A 1 87 ? -3.394 -3.389 21.257 1.00 85.88 87 MET A CA 1
ATOM 692 C C . MET A 1 87 ? -2.689 -3.891 22.522 1.00 85.88 87 MET A C 1
ATOM 694 O O . MET A 1 87 ? -3.330 -4.016 23.564 1.00 85.88 87 MET A O 1
ATOM 698 N N . LEU A 1 88 ? -1.371 -4.116 22.463 1.00 85.06 88 LEU A N 1
ATOM 699 C CA . LEU A 1 88 ? -0.569 -4.641 23.573 1.00 85.06 88 LEU A CA 1
ATOM 700 C C . LEU A 1 88 ? -0.675 -3.772 24.834 1.00 85.06 88 LEU A C 1
ATOM 702 O O . LEU A 1 88 ? -0.828 -4.296 25.935 1.00 85.06 88 LEU A O 1
ATOM 706 N N . TYR A 1 89 ? -0.624 -2.449 24.671 1.00 85.94 89 TYR A N 1
ATOM 707 C CA . TYR A 1 89 ? -0.720 -1.492 25.777 1.00 85.94 89 TYR A CA 1
ATOM 708 C C . TYR A 1 89 ? -2.148 -0.996 26.039 1.00 85.94 89 TYR A C 1
ATOM 710 O O . TYR A 1 89 ? -2.337 -0.056 26.810 1.00 85.94 89 TYR A O 1
ATOM 718 N N . SER A 1 90 ? -3.160 -1.617 25.421 1.00 90.88 90 SER A N 1
ATOM 719 C CA . SER A 1 90 ? -4.578 -1.268 25.599 1.00 90.88 90 SER A CA 1
ATOM 720 C C . SER A 1 90 ? -4.890 0.212 25.315 1.00 90.88 90 SER A C 1
ATOM 722 O O . SER A 1 90 ? -5.802 0.799 25.891 1.00 90.88 90 SER A O 1
ATOM 724 N N . CYS A 1 91 ? -4.149 0.852 24.405 1.00 90.56 91 CYS A N 1
ATOM 725 C CA . CYS A 1 91 ? -4.347 2.256 24.039 1.00 90.56 91 CYS A CA 1
ATOM 726 C C . CYS A 1 91 ? -5.739 2.505 23.440 1.00 90.56 91 CYS A C 1
ATOM 728 O O . CYS A 1 91 ? -6.321 3.567 23.664 1.00 90.56 91 CYS A O 1
ATOM 730 N N . TYR A 1 92 ? -6.283 1.533 22.701 1.00 91.69 92 TYR A N 1
ATOM 731 C CA . TYR A 1 92 ? -7.610 1.637 22.085 1.00 91.69 92 TYR A CA 1
ATOM 732 C C . TYR A 1 92 ? -8.752 1.715 23.104 1.00 91.69 92 TYR A C 1
ATOM 734 O O . TYR A 1 92 ? -9.824 2.225 22.777 1.00 91.69 92 TYR A O 1
ATOM 742 N N . ASP A 1 93 ? -8.509 1.324 24.359 1.00 94.75 93 ASP A N 1
ATOM 743 C CA . ASP A 1 93 ? -9.500 1.409 25.430 1.00 94.75 93 ASP A CA 1
ATOM 744 C C . ASP A 1 93 ? -9.955 2.845 25.701 1.00 94.75 93 ASP A C 1
ATOM 746 O O . ASP A 1 93 ? -11.091 3.070 26.113 1.00 94.75 93 ASP A O 1
ATOM 750 N N . ARG A 1 94 ? -9.100 3.828 25.395 1.00 94.81 94 ARG A N 1
ATOM 751 C CA . ARG A 1 94 ? -9.413 5.260 25.508 1.00 94.81 94 ARG A CA 1
ATOM 752 C C . ARG A 1 94 ? -10.590 5.691 24.635 1.00 94.81 94 ARG A C 1
ATOM 754 O O . ARG A 1 94 ? -11.202 6.715 24.915 1.00 94.81 94 ARG A O 1
ATOM 761 N N . CYS A 1 95 ? -10.891 4.933 23.582 1.00 95.38 95 CYS A N 1
ATOM 762 C CA . CYS A 1 95 ? -11.931 5.256 22.613 1.00 95.38 95 CYS A CA 1
ATOM 763 C C . CYS A 1 95 ? -13.140 4.312 22.670 1.00 95.38 95 CYS A C 1
ATOM 765 O O . CYS A 1 95 ? -13.966 4.358 21.755 1.00 95.38 95 CYS A O 1
ATOM 767 N N . LYS A 1 96 ? -13.275 3.493 23.727 1.00 93.50 96 LYS A N 1
ATOM 768 C CA . LYS A 1 96 ? -14.386 2.535 23.905 1.00 93.50 96 LYS A CA 1
ATOM 769 C C . LYS A 1 96 ? -15.766 3.173 23.733 1.00 93.50 96 LYS A C 1
ATOM 771 O O . LYS A 1 96 ? -16.601 2.623 23.025 1.00 93.50 96 LYS A O 1
ATOM 776 N N . ASP A 1 97 ? -15.957 4.369 24.285 1.00 95.62 97 ASP A N 1
ATOM 777 C CA . ASP A 1 97 ? -17.252 5.063 24.286 1.00 95.62 97 ASP A CA 1
ATOM 778 C C . ASP A 1 97 ? -17.395 6.093 23.152 1.00 95.62 97 ASP A C 1
ATOM 780 O O . ASP A 1 97 ? -18.309 6.914 23.151 1.00 95.62 97 ASP A O 1
ATOM 784 N N . SER A 1 98 ? -16.477 6.095 22.178 1.00 94.31 98 SER A N 1
ATOM 785 C CA . SER A 1 98 ? -16.448 7.128 21.133 1.00 94.31 98 SER A CA 1
ATOM 786 C C . SER A 1 98 ? -17.560 7.004 20.089 1.00 94.31 98 SER A C 1
ATOM 788 O O . SER A 1 98 ? -17.905 7.998 19.454 1.00 94.31 98 SER A O 1
ATOM 790 N N . GLY A 1 99 ? -18.092 5.796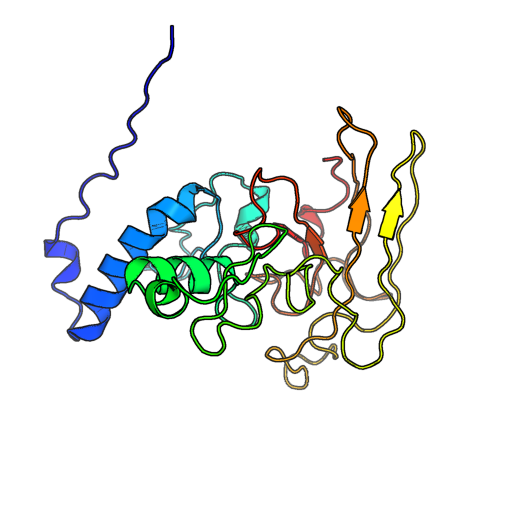 19.875 1.00 94.88 99 GLY A N 1
ATOM 791 C CA . GLY A 1 99 ? -19.038 5.502 18.793 1.00 94.88 99 GLY A CA 1
ATOM 792 C C . GLY A 1 99 ? -18.439 5.578 17.380 1.00 94.88 99 GLY A C 1
ATOM 793 O O . GLY A 1 99 ? -19.165 5.415 16.402 1.00 94.88 99 GLY A O 1
ATOM 794 N N . THR A 1 100 ? -17.131 5.816 17.248 1.00 96.56 100 THR A N 1
ATOM 795 C CA . THR A 1 100 ? -16.453 5.930 15.952 1.00 96.56 100 THR A CA 1
ATOM 796 C C . THR A 1 100 ? -16.347 4.570 15.274 1.00 96.56 100 THR A C 1
ATOM 798 O O . THR A 1 100 ? -15.808 3.619 15.838 1.00 96.56 100 THR A O 1
ATOM 801 N N . VAL A 1 101 ? -16.829 4.491 14.033 1.00 97.19 101 VAL A N 1
ATOM 802 C CA . VAL A 1 101 ? -16.784 3.279 13.208 1.00 97.19 101 VAL A CA 1
ATOM 803 C C . VAL A 1 101 ? -15.734 3.453 12.121 1.00 97.19 101 VAL A C 1
ATOM 805 O O . VAL A 1 101 ? -15.851 4.343 11.284 1.00 97.19 101 VAL A O 1
ATOM 808 N N . CYS A 1 102 ? -14.735 2.575 12.111 1.00 97.62 102 CYS A N 1
ATOM 809 C CA . CYS A 1 102 ? -13.673 2.566 11.109 1.00 97.62 102 CYS A CA 1
ATOM 810 C C . CYS A 1 102 ? -13.907 1.465 10.065 1.00 97.62 102 CYS A C 1
ATOM 812 O O . CYS A 1 102 ? -14.389 0.375 10.379 1.00 97.62 102 CYS A O 1
ATOM 814 N N . LYS A 1 103 ? -13.563 1.749 8.811 1.00 97.62 103 LYS A N 1
ATOM 815 C CA . LYS A 1 103 ? -13.585 0.831 7.666 1.00 97.62 103 LYS A CA 1
ATOM 816 C C . LYS A 1 103 ? -12.183 0.305 7.375 1.00 97.62 103 LYS A C 1
ATOM 818 O O . LYS A 1 103 ? -11.206 0.779 7.950 1.00 97.62 103 LYS A O 1
ATOM 823 N N . ASN A 1 104 ? -12.099 -0.685 6.483 1.00 95.56 104 ASN A N 1
ATOM 824 C CA . ASN A 1 104 ? -10.837 -1.239 5.978 1.00 95.56 104 ASN A CA 1
ATOM 825 C C . ASN A 1 104 ? -9.845 -1.602 7.097 1.00 95.56 104 ASN A C 1
ATOM 827 O O . ASN A 1 104 ? -8.658 -1.337 6.985 1.00 95.56 104 ASN A O 1
ATOM 831 N N . GLU A 1 105 ? -10.353 -2.159 8.203 1.00 95.75 105 GLU A N 1
ATOM 832 C CA . GLU A 1 105 ? -9.575 -2.529 9.398 1.00 95.75 105 GLU A CA 1
ATOM 833 C C . GLU A 1 105 ? -8.801 -1.383 1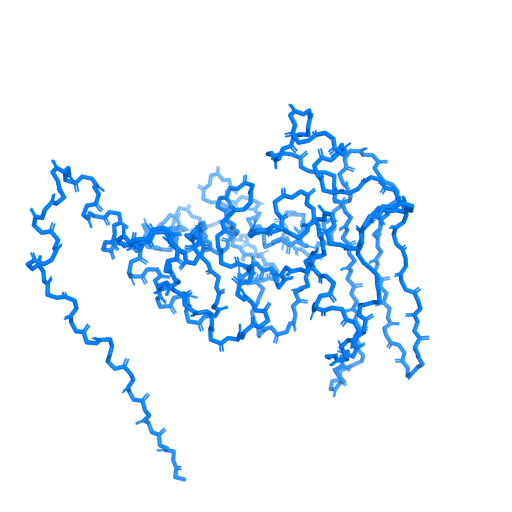0.066 1.00 95.75 105 GLU A C 1
ATOM 835 O O . GLU A 1 105 ? -7.830 -1.621 10.788 1.00 95.75 105 GLU A O 1
ATOM 840 N N . GLY A 1 106 ? -9.248 -0.141 9.867 1.00 96.31 106 GLY A N 1
ATOM 841 C CA . GLY A 1 106 ? -8.863 0.981 10.712 1.00 96.31 106 GLY A CA 1
ATOM 842 C C . GLY A 1 106 ? -9.355 0.811 12.151 1.00 96.31 106 GLY A C 1
ATOM 843 O O . GLY A 1 106 ? -10.295 0.064 12.426 1.00 96.31 106 GLY A O 1
ATOM 844 N N . MET A 1 107 ? -8.738 1.548 13.070 1.00 96.56 107 MET A N 1
ATOM 845 C CA . MET A 1 107 ? -9.123 1.593 14.485 1.00 96.56 107 MET A CA 1
ATOM 846 C C . MET A 1 107 ? -9.285 3.040 14.949 1.00 96.56 107 MET A C 1
ATOM 848 O O . MET A 1 107 ? -8.543 3.896 14.464 1.00 96.56 107 MET A O 1
ATOM 852 N N . PRO A 1 108 ? -10.187 3.346 15.903 1.00 97.12 108 PRO A N 1
ATOM 853 C CA . PRO A 1 108 ? -10.289 4.689 16.464 1.00 97.12 108 PRO A CA 1
ATOM 854 C C . PRO A 1 108 ? -8.932 5.160 16.987 1.00 97.12 108 PRO A C 1
ATOM 856 O O . PRO A 1 108 ? -8.249 4.428 17.704 1.00 97.12 108 PRO A O 1
ATOM 859 N N . ASN A 1 109 ? -8.514 6.364 16.605 1.00 95.50 109 ASN A N 1
ATOM 860 C CA . ASN A 1 109 ? -7.203 6.882 16.969 1.00 95.50 109 ASN A CA 1
ATOM 861 C C . ASN A 1 109 ? -7.163 7.190 18.482 1.00 95.50 109 ASN A C 1
ATOM 863 O O . ASN A 1 109 ? -7.891 8.079 18.925 1.00 95.50 109 ASN A O 1
ATOM 867 N N . PRO A 1 110 ? -6.284 6.548 19.280 1.00 94.12 110 PRO A N 1
ATOM 868 C CA . PRO A 1 110 ? -6.217 6.763 20.731 1.00 94.12 110 PRO A CA 1
ATOM 869 C C . PRO A 1 110 ? -5.901 8.199 21.172 1.00 94.12 110 PRO A C 1
ATOM 871 O O . PRO A 1 110 ? -6.123 8.546 22.331 1.00 94.12 110 PRO A O 1
ATOM 874 N N . ASN A 1 111 ? -5.357 9.026 20.272 1.00 93.56 111 ASN A N 1
ATOM 875 C CA . ASN A 1 111 ? -5.075 10.443 20.521 1.00 93.56 111 ASN A CA 1
ATOM 876 C C . ASN A 1 111 ? -6.236 11.360 20.105 1.00 93.56 111 ASN A C 1
ATOM 878 O O . ASN A 1 111 ? -6.296 12.508 20.535 1.00 93.56 111 ASN A O 1
ATOM 882 N N . ASN A 1 112 ? -7.147 10.875 19.259 1.00 95.88 112 ASN A N 1
ATOM 883 C CA . ASN A 1 112 ? -8.348 11.590 18.847 1.00 95.88 112 ASN A CA 1
ATOM 884 C C . ASN A 1 112 ? -9.425 10.586 18.430 1.00 95.88 112 ASN A C 1
ATOM 886 O O . ASN A 1 112 ? -9.521 10.201 17.267 1.00 95.88 112 ASN A O 1
ATOM 890 N N . CYS A 1 113 ? -10.279 10.213 19.378 1.00 96.56 113 CYS A N 1
ATOM 891 C CA . CYS A 1 113 ? -11.267 9.163 19.170 1.00 96.56 113 CYS A CA 1
ATOM 892 C C . CYS A 1 113 ? -12.345 9.484 18.126 1.00 96.56 113 CYS A C 1
ATOM 894 O O . CYS A 1 113 ? -13.154 8.613 17.841 1.00 96.56 113 CYS A O 1
ATOM 896 N N . LYS A 1 114 ? -12.388 10.699 17.559 1.00 97.38 114 LYS A N 1
ATOM 897 C CA . LYS A 1 114 ? -13.336 11.088 16.498 1.00 97.38 114 LYS A CA 1
ATOM 898 C C . LYS A 1 114 ? -12.854 10.742 15.087 1.00 97.38 114 LYS A C 1
ATOM 900 O O . LYS A 1 114 ? -13.609 10.913 14.135 1.00 97.38 114 LYS A O 1
ATOM 905 N N . VAL A 1 115 ? -11.599 10.322 14.945 1.00 97.31 115 VAL A N 1
ATOM 906 C CA . VAL A 1 115 ? -10.997 9.947 13.662 1.00 97.31 115 VAL A CA 1
ATOM 907 C C . VAL A 1 115 ? -10.319 8.592 13.781 1.00 97.31 115 VAL A C 1
ATOM 909 O O . VAL A 1 115 ? -9.839 8.208 14.848 1.00 97.31 115 VAL A O 1
ATOM 912 N N . CYS A 1 116 ? -10.257 7.864 12.678 1.00 97.69 116 CYS A N 1
ATOM 913 C CA . CYS A 1 116 ? -9.608 6.569 12.615 1.00 97.69 116 CYS A CA 1
ATOM 914 C C . CYS A 1 116 ? -8.116 6.695 12.288 1.00 97.69 116 CYS A C 1
ATOM 916 O O . CYS A 1 116 ? -7.674 7.556 11.529 1.00 97.69 116 CYS A O 1
ATOM 918 N N . GLN A 1 117 ? -7.326 5.798 12.866 1.00 95.75 117 GLN A N 1
ATOM 919 C CA . GLN A 1 117 ? -6.002 5.450 12.384 1.00 95.75 117 GLN A CA 1
ATOM 920 C C . GLN A 1 117 ? -6.177 4.434 11.249 1.00 95.75 117 GLN A C 1
ATOM 922 O O . GLN A 1 117 ? -6.730 3.356 11.471 1.00 95.75 117 GLN A O 1
ATOM 927 N N . CYS A 1 118 ? -5.710 4.777 10.049 1.00 96.00 118 CYS A N 1
ATOM 928 C CA . CYS A 1 118 ? -5.958 3.989 8.842 1.00 96.00 118 CYS A CA 1
ATOM 929 C C . CYS A 1 118 ? -4.738 3.176 8.405 1.00 96.00 118 CYS A C 1
ATOM 931 O O . CYS A 1 118 ? -3.609 3.678 8.498 1.00 96.00 118 CYS A O 1
ATOM 933 N N . PRO A 1 119 ? -4.932 1.959 7.864 1.00 94.38 119 PRO A N 1
ATOM 934 C CA . PRO A 1 119 ? -3.856 1.270 7.172 1.00 94.38 119 PRO A CA 1
ATOM 935 C C . PRO A 1 119 ? -3.377 2.045 5.944 1.00 94.38 119 PRO A C 1
ATOM 937 O O . PRO A 1 119 ? -4.138 2.783 5.315 1.00 94.38 119 PRO A O 1
ATOM 940 N N . SER A 1 120 ? -2.108 1.850 5.563 1.00 90.69 120 SER A N 1
ATOM 941 C CA . SER A 1 120 ? -1.559 2.489 4.358 1.00 90.69 120 SER A CA 1
ATOM 942 C C . SER A 1 120 ? -2.407 2.135 3.134 1.00 90.69 120 SER A C 1
ATOM 944 O O . SER A 1 120 ? -2.740 0.965 2.939 1.00 90.69 120 SER A O 1
ATOM 946 N N . GLY A 1 121 ? -2.723 3.146 2.321 1.00 93.88 121 GLY A N 1
ATOM 947 C CA . GLY A 1 121 ? -3.623 3.029 1.174 1.00 93.88 121 GLY A CA 1
ATOM 948 C C . GLY A 1 121 ? -5.039 3.550 1.441 1.00 93.88 121 GLY A C 1
ATOM 949 O O . GLY A 1 121 ? -5.757 3.825 0.480 1.00 93.88 121 GLY A O 1
ATOM 950 N N . PHE A 1 122 ? -5.403 3.783 2.706 1.00 96.44 122 PHE A N 1
ATOM 951 C CA . PHE A 1 122 ? -6.696 4.339 3.114 1.00 96.44 122 PHE A CA 1
ATOM 952 C C . PHE A 1 122 ? -6.552 5.660 3.882 1.00 96.44 122 PHE A C 1
ATOM 954 O O . PHE A 1 122 ? -5.529 5.914 4.522 1.00 96.44 122 PHE A O 1
ATOM 961 N N . GLU A 1 123 ? -7.583 6.500 3.824 1.00 95.69 123 GLU A N 1
ATOM 962 C CA . GLU A 1 123 ? -7.695 7.757 4.570 1.00 95.69 123 GLU A CA 1
ATOM 963 C C . GLU A 1 123 ? -9.149 8.162 4.845 1.00 95.69 123 GLU A C 1
ATOM 965 O O . GLU A 1 123 ? -10.091 7.408 4.595 1.00 95.69 123 GLU A O 1
ATOM 970 N N . GLY A 1 124 ? -9.317 9.379 5.362 1.00 96.38 124 GLY A N 1
ATOM 971 C CA . GLY A 1 124 ? -10.589 9.921 5.808 1.00 96.38 124 GLY A CA 1
ATOM 972 C C . GLY A 1 124 ? -10.797 9.664 7.295 1.00 96.38 124 GLY A C 1
ATOM 973 O O . GLY A 1 124 ? -10.050 8.921 7.934 1.00 96.38 124 GLY A O 1
ATOM 974 N N . ASN A 1 125 ? -11.832 10.284 7.859 1.00 97.00 125 ASN A N 1
ATOM 975 C CA . ASN A 1 125 ? -12.135 10.133 9.284 1.00 97.00 125 ASN A CA 1
ATOM 976 C C . ASN A 1 125 ? -12.495 8.688 9.659 1.00 97.00 125 ASN A C 1
ATOM 978 O O . ASN A 1 125 ? -12.333 8.325 10.818 1.00 97.00 125 ASN A O 1
ATOM 982 N N . ASP A 1 126 ? -12.948 7.881 8.697 1.00 97.75 126 ASP A N 1
ATOM 983 C CA . ASP A 1 126 ? -13.386 6.496 8.878 1.00 97.75 126 ASP A CA 1
ATOM 984 C C . ASP A 1 126 ? -12.571 5.474 8.062 1.00 97.75 126 ASP A C 1
ATOM 986 O O . ASP A 1 126 ? -12.931 4.302 8.035 1.00 97.75 126 ASP A O 1
ATOM 990 N N . CYS A 1 127 ? -11.483 5.879 7.397 1.00 98.12 127 CYS A N 1
ATOM 991 C CA . CYS A 1 127 ? -10.676 5.021 6.514 1.00 98.12 127 CYS A CA 1
ATOM 992 C C . CYS A 1 127 ? -11.404 4.467 5.275 1.00 98.12 127 CYS A C 1
ATOM 994 O O . CYS A 1 127 ? -10.925 3.504 4.671 1.00 98.12 127 CYS A O 1
ATOM 996 N N . SER A 1 128 ? -12.556 5.023 4.886 1.00 97.44 128 SER A N 1
ATOM 997 C CA . SER A 1 128 ? -13.295 4.577 3.693 1.00 97.44 128 SER A CA 1
ATOM 998 C C . SER A 1 128 ? -12.687 5.070 2.381 1.00 97.44 128 SER A C 1
ATOM 1000 O O . SER A 1 128 ? -12.924 4.481 1.327 1.00 97.44 128 SER A O 1
ATOM 1002 N N . GLN A 1 129 ? -11.903 6.144 2.432 1.00 97.06 129 GLN A N 1
ATOM 1003 C CA . GLN A 1 129 ? -11.401 6.824 1.247 1.00 97.06 129 GLN A CA 1
ATOM 1004 C C . GLN A 1 129 ? -10.050 6.250 0.832 1.00 97.06 129 GLN A C 1
ATOM 1006 O O . GLN A 1 129 ? -9.247 5.814 1.660 1.00 97.06 129 GLN A O 1
ATOM 1011 N N . ARG A 1 130 ? -9.773 6.271 -0.471 1.00 96.38 130 ARG A N 1
ATOM 1012 C CA . ARG A 1 130 ? -8.435 6.002 -0.996 1.00 96.38 130 ARG A CA 1
ATOM 1013 C C . ARG A 1 130 ? -7.493 7.107 -0.557 1.00 96.38 130 ARG A C 1
ATOM 1015 O O . ARG A 1 130 ? -7.802 8.276 -0.736 1.00 96.38 130 ARG A O 1
ATOM 1022 N N . GLN A 1 131 ? -6.320 6.722 -0.070 1.00 95.38 131 GLN A N 1
ATOM 1023 C CA . GLN A 1 131 ? -5.325 7.679 0.385 1.00 95.38 131 GLN A CA 1
ATOM 1024 C C . GLN A 1 131 ? -4.867 8.611 -0.746 1.00 95.38 131 GLN A C 1
ATOM 1026 O O . GLN A 1 131 ? -4.328 8.132 -1.751 1.00 95.38 131 GLN A O 1
ATOM 1031 N N . ALA A 1 132 ? -5.018 9.922 -0.563 1.00 94.12 132 ALA A N 1
ATOM 1032 C CA . ALA A 1 132 ? -4.647 10.929 -1.536 1.00 94.12 132 ALA A CA 1
ATOM 1033 C C . ALA A 1 132 ? -3.157 10.860 -1.881 1.00 94.12 132 ALA A C 1
ATOM 1035 O O . ALA A 1 132 ? -2.302 10.362 -1.123 1.00 94.12 132 ALA A O 1
ATOM 1036 N N . SER A 1 133 ? -2.854 11.366 -3.071 1.00 92.81 133 SER A N 1
ATOM 1037 C CA . SER A 1 133 ? -1.488 11.621 -3.484 1.00 92.81 133 SER A CA 1
ATOM 1038 C C . SER A 1 133 ? -0.859 12.703 -2.603 1.00 92.81 133 SER A C 1
ATOM 1040 O O . SER A 1 133 ? -1.529 13.628 -2.142 1.00 92.81 133 SER A O 1
ATOM 1042 N N . SER A 1 134 ? 0.441 12.583 -2.340 1.00 90.62 134 SER A N 1
ATOM 1043 C CA . SER A 1 134 ? 1.176 13.580 -1.553 1.00 90.62 134 SER A CA 1
ATOM 1044 C C . SER A 1 134 ? 1.842 14.631 -2.445 1.00 90.62 134 SER A C 1
ATOM 1046 O O . SER A 1 134 ? 1.954 14.460 -3.661 1.00 90.62 134 SER A O 1
ATOM 1048 N N . HIS A 1 135 ? 2.274 15.741 -1.833 1.00 88.56 135 HIS A N 1
ATOM 1049 C CA . HIS A 1 135 ? 3.095 16.784 -2.474 1.00 88.56 135 HIS A CA 1
ATOM 1050 C C . HIS A 1 135 ? 2.511 17.373 -3.770 1.00 88.56 135 HIS A C 1
ATOM 1052 O O . HIS A 1 135 ? 3.241 17.757 -4.679 1.00 88.56 135 HIS A O 1
ATOM 1058 N N . GLY A 1 136 ? 1.179 17.436 -3.877 1.00 87.25 136 GLY A N 1
ATOM 1059 C CA . GLY A 1 136 ? 0.491 18.005 -5.042 1.00 87.25 136 GLY A CA 1
ATOM 1060 C C . GLY A 1 136 ? 0.588 17.164 -6.320 1.00 87.25 136 GLY A C 1
ATOM 1061 O O . GLY A 1 136 ? 0.233 17.652 -7.395 1.00 87.25 136 GLY A O 1
ATOM 1062 N N . LEU A 1 137 ? 1.049 15.911 -6.227 1.00 88.69 137 LEU A N 1
ATOM 1063 C CA . LEU A 1 137 ? 1.042 14.988 -7.356 1.00 88.69 137 LEU A CA 1
ATOM 1064 C C . LEU A 1 137 ? -0.388 14.747 -7.854 1.00 88.69 137 LEU A C 1
ATOM 1066 O O . LEU A 1 137 ? -1.317 14.571 -7.068 1.00 88.69 137 LEU A O 1
ATOM 1070 N N . LYS A 1 138 ? -0.555 14.678 -9.175 1.00 90.44 138 LYS A N 1
ATOM 1071 C CA . LYS A 1 138 ? -1.829 14.356 -9.830 1.00 90.44 138 LYS A CA 1
ATOM 1072 C C . LYS A 1 138 ? -1.790 12.915 -10.333 1.00 90.44 138 LYS A C 1
ATOM 1074 O O . LYS A 1 138 ? -1.518 12.673 -11.502 1.00 90.44 138 LYS A O 1
ATOM 1079 N N . CYS A 1 139 ? -1.965 11.970 -9.416 1.00 92.12 139 CYS A N 1
ATOM 1080 C CA . CYS A 1 139 ? -1.866 10.537 -9.681 1.00 92.12 139 CYS A CA 1
ATOM 1081 C C . CYS A 1 139 ? -2.714 9.732 -8.690 1.00 92.12 139 CYS A C 1
ATOM 1083 O O . CYS A 1 139 ? -3.033 10.205 -7.595 1.00 92.12 139 CYS A O 1
ATOM 1085 N N . GLY A 1 140 ? -2.990 8.477 -9.041 1.00 93.38 140 GLY A N 1
ATOM 1086 C CA . GLY A 1 140 ? -3.767 7.574 -8.204 1.00 93.38 140 GLY A CA 1
ATOM 1087 C C . GLY A 1 140 ? -5.263 7.695 -8.454 1.00 93.38 140 GLY A C 1
ATOM 1088 O O . GLY A 1 140 ? -5.819 8.791 -8.402 1.00 93.38 140 GLY A O 1
ATOM 1089 N N . GLU A 1 141 ? -5.914 6.561 -8.680 1.00 94.94 141 GLU A N 1
ATOM 1090 C CA . GLU A 1 141 ? -7.329 6.467 -9.048 1.00 94.94 141 GLU A CA 1
ATOM 1091 C C . GLU A 1 141 ? -7.952 5.186 -8.477 1.00 94.94 141 GLU A C 1
ATOM 1093 O O . GLU A 1 141 ? -7.250 4.333 -7.925 1.00 94.94 141 GLU A O 1
ATOM 1098 N N . THR A 1 142 ? -9.275 5.073 -8.587 1.00 95.81 142 THR A N 1
ATOM 1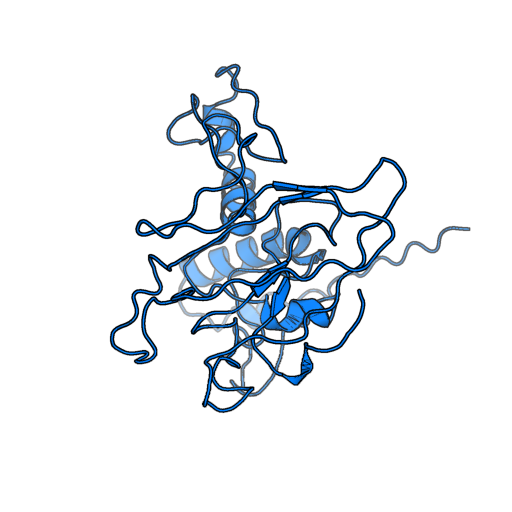099 C CA . THR A 1 142 ? -9.990 3.812 -8.368 1.00 95.81 142 THR A CA 1
ATOM 1100 C C . THR A 1 142 ? -10.313 3.213 -9.730 1.00 95.81 142 THR A C 1
ATOM 1102 O O . THR A 1 142 ? -10.870 3.910 -10.574 1.00 95.81 142 THR A O 1
ATOM 1105 N N . LEU A 1 143 ? -9.931 1.957 -9.947 1.00 95.38 143 LEU A N 1
ATOM 1106 C CA . LEU A 1 143 ? -10.048 1.259 -11.224 1.00 95.38 143 LEU A CA 1
ATOM 1107 C C . LEU A 1 143 ? -10.805 -0.054 -11.038 1.00 95.38 143 LEU A C 1
ATOM 1109 O O . LEU A 1 143 ? -10.569 -0.765 -10.064 1.00 95.38 143 LEU A O 1
ATOM 1113 N N . ASP A 1 144 ? -11.645 -0.405 -12.006 1.00 94.81 144 ASP A N 1
ATOM 1114 C CA . ASP A 1 144 ? -12.306 -1.706 -12.059 1.00 94.81 144 ASP A CA 1
ATOM 1115 C C . ASP A 1 144 ? -11.552 -2.639 -13.010 1.00 94.81 144 ASP A C 1
ATOM 1117 O O . ASP A 1 144 ? -11.425 -2.370 -14.208 1.00 94.81 144 ASP A O 1
ATOM 1121 N N . ALA A 1 145 ? -11.056 -3.748 -12.469 1.00 94.94 145 ALA A N 1
ATOM 1122 C CA . ALA A 1 145 ? -10.396 -4.792 -13.232 1.00 94.94 145 ALA A CA 1
ATOM 1123 C C . ALA A 1 145 ? -11.411 -5.516 -14.131 1.00 94.94 145 ALA A C 1
ATOM 1125 O O . ALA A 1 145 ? -12.425 -6.049 -13.666 1.00 94.94 145 ALA A O 1
ATOM 1126 N N . GLY A 1 146 ? -11.113 -5.534 -15.430 1.00 92.06 146 GLY A N 1
ATOM 1127 C CA . GLY A 1 146 ? -11.860 -6.277 -16.442 1.00 92.06 146 GLY A CA 1
ATOM 1128 C C . GLY A 1 146 ? -11.285 -7.671 -16.703 1.00 92.06 146 GLY A C 1
ATOM 1129 O O . GLY A 1 146 ? -10.379 -8.132 -16.015 1.00 92.06 146 GLY A O 1
ATOM 1130 N N . ALA A 1 147 ? -11.816 -8.342 -17.728 1.00 92.62 147 ALA A N 1
ATOM 1131 C CA . ALA A 1 147 ? -11.267 -9.613 -18.210 1.00 92.62 147 ALA A CA 1
ATOM 1132 C C . ALA A 1 147 ? -9.971 -9.435 -19.023 1.00 92.62 147 ALA A C 1
ATOM 1134 O O . ALA A 1 147 ? -9.181 -10.369 -19.130 1.00 92.62 147 ALA A O 1
ATOM 1135 N N . ASP A 1 148 ? -9.767 -8.245 -19.591 1.00 94.25 148 ASP A N 1
ATOM 1136 C CA . ASP A 1 148 ? -8.613 -7.913 -20.419 1.00 94.25 148 ASP A CA 1
ATOM 1137 C C . ASP A 1 148 ? -7.535 -7.182 -19.612 1.00 94.25 148 ASP A C 1
ATOM 1139 O O . ASP A 1 148 ? -7.831 -6.408 -18.697 1.00 94.25 148 ASP A O 1
ATOM 1143 N N . TRP A 1 149 ? -6.273 -7.381 -20.001 1.00 95.19 149 TRP A N 1
ATOM 1144 C CA . TRP A 1 149 ? -5.136 -6.676 -19.414 1.00 95.19 149 TRP A CA 1
ATOM 1145 C C . TRP A 1 149 ? -5.241 -5.165 -19.632 1.00 95.19 149 TRP A C 1
ATOM 1147 O O . TRP A 1 149 ? -5.382 -4.686 -20.759 1.00 95.19 149 TRP A O 1
ATOM 1157 N N . GLN A 1 150 ? -5.095 -4.410 -18.546 1.00 94.88 150 GLN A N 1
ATOM 1158 C CA . GLN A 1 150 ? -5.042 -2.952 -18.554 1.00 94.88 150 GLN A CA 1
ATOM 1159 C C . GLN A 1 150 ? -3.657 -2.482 -18.115 1.00 94.88 150 GLN A C 1
ATOM 1161 O O . GLN A 1 150 ? -3.078 -3.006 -17.164 1.00 94.88 150 GLN A O 1
ATOM 1166 N N . ILE A 1 151 ? -3.125 -1.474 -18.804 1.00 94.81 151 ILE A N 1
ATOM 1167 C CA . ILE A 1 151 ? -1.830 -0.885 -18.463 1.00 94.81 151 ILE A CA 1
ATOM 1168 C C . ILE A 1 151 ? -2.052 0.236 -17.448 1.00 94.81 151 ILE A C 1
ATOM 1170 O O . ILE A 1 151 ? -2.758 1.204 -17.724 1.00 94.81 151 ILE A O 1
ATOM 1174 N N . LEU A 1 152 ? -1.398 0.120 -16.292 1.00 94.56 152 LEU A N 1
ATOM 1175 C CA . LEU A 1 152 ? -1.339 1.162 -15.273 1.00 94.56 152 LEU A CA 1
ATOM 1176 C C . LEU A 1 152 ? 0.076 1.732 -15.227 1.00 94.56 152 LEU A C 1
ATOM 1178 O O . LEU A 1 152 ? 1.022 1.054 -14.830 1.00 94.56 152 LEU A O 1
ATOM 1182 N N . GLU A 1 153 ? 0.212 3.003 -15.595 1.00 91.88 153 GLU A N 1
ATOM 1183 C CA . GLU A 1 153 ? 1.482 3.720 -15.539 1.00 91.88 153 GLU A CA 1
ATOM 1184 C C . GLU A 1 153 ? 1.411 4.919 -14.598 1.00 91.88 153 GLU A C 1
ATOM 1186 O O . GLU A 1 153 ? 0.466 5.705 -14.611 1.00 91.88 153 GLU A O 1
ATOM 1191 N N . SER A 1 154 ? 2.476 5.104 -13.821 1.00 89.12 154 SER A N 1
ATOM 1192 C CA . SER A 1 154 ? 2.691 6.302 -13.019 1.00 89.12 154 SER A CA 1
ATOM 1193 C C . SER A 1 154 ? 4.030 6.917 -13.382 1.00 89.12 154 SER A C 1
ATOM 1195 O O . SER A 1 154 ? 5.083 6.451 -12.949 1.00 89.12 154 SER A O 1
ATOM 1197 N N . ASN A 1 155 ? 3.983 7.989 -14.166 1.00 83.06 155 ASN A N 1
ATOM 1198 C CA . ASN A 1 155 ? 5.157 8.765 -14.539 1.00 83.06 155 ASN A CA 1
ATOM 1199 C C . ASN A 1 155 ? 5.271 9.995 -13.621 1.00 83.06 155 ASN A C 1
ATOM 1201 O O . ASN A 1 155 ? 4.299 10.720 -13.427 1.00 83.06 155 ASN A O 1
ATOM 1205 N N . GLY A 1 156 ? 6.453 10.239 -13.055 1.00 79.38 156 GLY A N 1
ATOM 1206 C CA . GLY A 1 156 ? 6.696 11.360 -12.146 1.00 79.38 156 GLY A CA 1
ATOM 1207 C C . GLY A 1 156 ? 7.644 10.987 -11.013 1.00 79.38 156 GLY A C 1
ATOM 1208 O O . GLY A 1 156 ? 8.255 9.919 -11.019 1.00 79.38 156 GLY A O 1
ATOM 1209 N N . VAL A 1 157 ? 7.773 11.880 -10.036 1.00 75.00 157 VAL A N 1
ATOM 1210 C CA . VAL A 1 157 ? 8.606 11.642 -8.859 1.00 75.00 157 VAL A CA 1
ATOM 1211 C C . VAL A 1 157 ? 7.757 10.976 -7.779 1.00 75.00 157 VAL A C 1
ATOM 1213 O O . VAL A 1 157 ? 6.869 11.603 -7.216 1.00 75.00 157 VAL A O 1
ATOM 1216 N N . VAL A 1 158 ? 8.044 9.708 -7.489 1.00 78.81 158 VAL A N 1
ATOM 1217 C CA . VAL A 1 158 ? 7.499 8.944 -6.355 1.00 78.81 158 VAL A CA 1
ATOM 1218 C C . VAL A 1 158 ? 8.653 8.433 -5.486 1.00 78.81 158 VAL A C 1
ATOM 1220 O O . VAL A 1 158 ? 9.797 8.372 -5.933 1.00 78.81 158 VAL A O 1
ATOM 1223 N N . GLY A 1 159 ? 8.384 8.076 -4.233 1.00 78.31 159 GLY A N 1
ATOM 1224 C CA . GLY A 1 159 ? 9.415 7.706 -3.262 1.00 78.31 159 GLY A CA 1
ATOM 1225 C C . GLY A 1 159 ? 10.050 8.932 -2.606 1.00 78.31 159 GLY A C 1
ATOM 1226 O O . GLY A 1 159 ? 9.358 9.889 -2.278 1.00 78.31 159 GLY A O 1
ATOM 1227 N N . ALA A 1 160 ? 11.366 8.925 -2.393 1.00 72.06 160 ALA A N 1
ATOM 1228 C CA . ALA A 1 160 ? 12.048 9.965 -1.611 1.00 72.06 160 ALA A CA 1
ATOM 1229 C C . ALA A 1 160 ? 12.114 11.357 -2.283 1.00 72.06 160 ALA A C 1
ATOM 1231 O O . ALA A 1 160 ? 12.778 12.253 -1.764 1.00 72.06 160 ALA A O 1
ATOM 1232 N N . GLY A 1 161 ? 11.472 11.560 -3.437 1.00 63.62 161 GLY A N 1
ATOM 1233 C CA . GLY A 1 161 ? 11.410 12.871 -4.087 1.00 63.62 161 GLY A CA 1
ATOM 1234 C C . GLY A 1 161 ? 12.649 13.248 -4.910 1.00 63.62 161 GLY A C 1
ATOM 1235 O O . GLY A 1 161 ? 12.632 14.250 -5.617 1.00 63.62 161 GLY A O 1
ATOM 1236 N N . ASN A 1 162 ? 13.741 12.484 -4.813 1.00 63.59 162 ASN A N 1
ATOM 1237 C CA . ASN A 1 162 ? 15.021 12.805 -5.441 1.00 63.59 162 ASN A CA 1
ATOM 1238 C C . ASN A 1 162 ? 15.839 11.525 -5.701 1.00 63.59 162 ASN A C 1
ATOM 1240 O O . ASN A 1 162 ? 15.734 10.550 -4.956 1.00 63.59 162 ASN A O 1
ATOM 1244 N N . TYR A 1 163 ? 16.668 11.540 -6.746 1.00 58.25 163 TYR A N 1
ATOM 1245 C CA . TYR A 1 163 ? 17.648 10.492 -7.039 1.00 58.25 163 TYR A CA 1
ATOM 1246 C C . TYR A 1 163 ? 18.882 10.572 -6.121 1.00 58.25 163 TYR A C 1
ATOM 1248 O O . TYR A 1 163 ? 19.552 9.561 -5.910 1.00 58.25 163 TYR A O 1
ATOM 1256 N N . ASP A 1 164 ? 19.191 11.747 -5.554 1.00 64.44 164 ASP A N 1
ATOM 1257 C CA . ASP A 1 164 ? 20.234 11.884 -4.538 1.00 64.44 164 ASP A CA 1
ATOM 1258 C C . ASP A 1 164 ? 19.691 11.473 -3.164 1.00 64.44 164 ASP A C 1
ATOM 1260 O O . ASP A 1 164 ? 18.942 12.190 -2.497 1.00 64.44 164 ASP A O 1
ATOM 1264 N N . SER A 1 165 ? 20.146 10.304 -2.715 1.00 60.62 165 SER A N 1
ATOM 1265 C CA . SER A 1 165 ? 19.900 9.738 -1.385 1.00 60.62 165 SER A CA 1
ATOM 1266 C C . SER A 1 165 ? 20.181 10.669 -0.198 1.00 60.62 165 SER A C 1
ATOM 1268 O O . SER A 1 165 ? 19.678 10.406 0.897 1.00 60.62 165 SER A O 1
ATOM 1270 N N . ARG A 1 166 ? 20.997 11.712 -0.383 1.00 63.69 166 ARG A N 1
ATOM 1271 C CA . ARG A 1 166 ? 21.337 12.709 0.643 1.00 63.69 166 ARG A CA 1
ATOM 1272 C C . ARG A 1 166 ? 20.351 13.874 0.685 1.00 63.69 166 ARG A C 1
ATOM 1274 O O . ARG A 1 166 ? 20.357 14.621 1.655 1.00 63.69 166 ARG A O 1
ATOM 1281 N N . GLN A 1 167 ? 19.541 14.036 -0.359 1.00 66.69 167 GLN A N 1
ATOM 1282 C CA . GLN A 1 167 ? 18.598 15.144 -0.523 1.00 66.69 167 GLN A CA 1
ATOM 1283 C C . GLN A 1 167 ? 17.131 14.697 -0.456 1.00 66.69 167 GLN A C 1
ATOM 1285 O O . GLN A 1 167 ? 16.248 15.534 -0.299 1.00 66.69 167 GLN A O 1
ATOM 1290 N N . GLY A 1 168 ? 16.854 13.398 -0.587 1.00 66.62 168 GLY A N 1
ATOM 1291 C CA . GLY A 1 168 ? 15.498 12.868 -0.470 1.00 66.62 168 GLY A CA 1
ATOM 1292 C C . GLY A 1 168 ? 14.989 12.850 0.974 1.00 66.62 168 GLY A C 1
ATOM 1293 O O . GLY A 1 168 ? 15.687 12.381 1.877 1.00 66.62 168 GLY A O 1
ATOM 1294 N N . ASN A 1 169 ? 13.753 13.307 1.194 1.00 72.75 169 ASN A N 1
ATOM 1295 C CA . ASN A 1 169 ? 13.096 13.194 2.494 1.00 72.75 169 ASN A CA 1
ATOM 1296 C C . ASN A 1 169 ? 12.390 11.841 2.598 1.00 72.75 169 ASN A C 1
ATOM 1298 O O . ASN A 1 169 ? 11.323 11.624 2.029 1.00 72.75 169 ASN A O 1
ATOM 1302 N N . ARG A 1 170 ? 12.997 10.914 3.338 1.00 71.00 170 ARG A N 1
ATOM 1303 C CA . ARG A 1 170 ? 12.412 9.585 3.545 1.00 71.00 170 ARG A CA 1
ATOM 1304 C C . ARG A 1 170 ? 11.234 9.613 4.498 1.00 71.00 170 ARG A C 1
ATOM 1306 O O . ARG A 1 170 ? 10.348 8.795 4.335 1.00 71.00 170 ARG A O 1
ATOM 1313 N N . SER A 1 171 ? 11.208 10.535 5.456 1.00 77.75 171 SER A N 1
ATOM 1314 C CA . SER A 1 171 ? 10.122 10.635 6.436 1.00 77.75 171 SER A CA 1
ATOM 1315 C C . SER A 1 171 ? 8.815 11.148 5.821 1.00 77.75 171 SER A C 1
ATOM 1317 O O . SER A 1 171 ? 7.754 10.953 6.403 1.00 77.75 171 SER A O 1
ATOM 1319 N N . ASP A 1 172 ? 8.890 11.780 4.647 1.00 82.19 172 ASP A N 1
ATOM 1320 C CA . ASP A 1 172 ? 7.751 12.354 3.930 1.00 82.19 172 ASP A CA 1
ATOM 1321 C C . ASP A 1 172 ? 7.886 12.116 2.410 1.00 82.19 172 ASP A C 1
ATOM 1323 O O . ASP A 1 172 ? 8.304 13.005 1.662 1.00 82.19 172 ASP A O 1
ATOM 1327 N N . PRO A 1 173 ? 7.612 10.886 1.938 1.00 85.12 173 PRO A N 1
ATOM 1328 C CA . PRO A 1 173 ? 7.796 10.517 0.543 1.00 85.12 173 PRO A CA 1
ATOM 1329 C C . PRO A 1 173 ? 6.666 11.040 -0.359 1.00 85.12 173 PRO A C 1
ATOM 1331 O O . PRO A 1 173 ? 5.494 11.150 0.018 1.00 85.12 173 PRO A O 1
ATOM 1334 N N . TYR A 1 174 ? 7.007 11.222 -1.628 1.00 88.75 174 TYR A N 1
ATOM 1335 C CA . TYR A 1 174 ? 6.070 11.402 -2.727 1.00 88.75 174 TYR A CA 1
ATOM 1336 C C . TYR A 1 174 ? 5.345 10.081 -2.996 1.00 88.75 174 TYR A C 1
ATOM 1338 O O . TYR A 1 174 ? 5.972 9.054 -3.268 1.00 88.75 174 TYR A O 1
ATOM 1346 N N . ARG A 1 175 ? 4.017 10.077 -2.907 1.00 89.88 175 ARG A N 1
ATOM 1347 C CA . ARG A 1 175 ? 3.201 8.867 -2.994 1.00 89.88 175 ARG A CA 1
ATOM 1348 C C . ARG A 1 175 ? 2.003 9.085 -3.900 1.00 89.88 175 ARG A C 1
ATOM 1350 O O . ARG A 1 175 ? 1.332 10.110 -3.828 1.00 89.88 175 ARG A O 1
ATOM 1357 N N . CYS A 1 176 ? 1.707 8.046 -4.664 1.00 93.44 176 CYS A N 1
ATOM 1358 C CA . CYS A 1 176 ? 0.454 7.836 -5.367 1.00 93.44 176 CYS A CA 1
ATOM 1359 C C . CYS A 1 176 ? -0.184 6.543 -4.842 1.00 93.44 176 CYS A C 1
ATOM 1361 O O . CYS A 1 176 ? 0.531 5.621 -4.439 1.00 93.44 176 CYS A O 1
ATOM 1363 N N . THR A 1 177 ? -1.510 6.468 -4.854 1.00 95.44 177 THR A N 1
ATOM 1364 C CA . THR A 1 177 ? -2.257 5.301 -4.366 1.00 95.44 177 THR A CA 1
ATOM 1365 C C . THR A 1 177 ? -3.313 4.936 -5.394 1.00 95.44 177 THR A C 1
ATOM 1367 O O . THR A 1 177 ? -4.062 5.820 -5.797 1.00 95.44 177 THR A O 1
ATOM 1370 N N . TRP A 1 178 ? -3.431 3.664 -5.761 1.00 96.69 178 TRP A N 1
ATOM 1371 C CA . TRP A 1 178 ? -4.540 3.162 -6.572 1.00 96.69 178 TRP A CA 1
ATOM 1372 C C . TRP A 1 178 ? -5.334 2.145 -5.768 1.00 96.69 178 TRP A C 1
ATOM 1374 O O . TRP A 1 178 ? -4.752 1.366 -5.014 1.00 96.69 178 TRP A O 1
ATOM 1384 N N . HIS A 1 179 ? -6.652 2.166 -5.925 1.00 96.94 179 HIS A N 1
ATOM 1385 C CA . HIS A 1 179 ? -7.519 1.066 -5.514 1.00 96.94 179 HIS A CA 1
ATOM 1386 C C . HIS A 1 179 ? -7.963 0.352 -6.780 1.00 96.94 179 HIS A C 1
ATOM 1388 O O . HIS A 1 179 ? -8.437 1.003 -7.704 1.00 96.94 179 HIS A O 1
ATOM 1394 N N . ILE A 1 180 ? -7.779 -0.961 -6.834 1.00 96.00 180 ILE A N 1
ATOM 1395 C CA . ILE A 1 180 ? -8.227 -1.771 -7.964 1.00 96.00 180 ILE A CA 1
ATOM 1396 C C . ILE A 1 180 ? -9.244 -2.763 -7.417 1.00 96.00 180 ILE A C 1
ATOM 1398 O O . ILE A 1 180 ? -8.947 -3.492 -6.469 1.00 96.00 180 ILE A O 1
ATOM 1402 N N . THR A 1 181 ? -10.448 -2.745 -7.973 1.00 95.00 181 THR A N 1
ATOM 1403 C CA . THR A 1 181 ? -11.576 -3.586 -7.571 1.00 95.00 181 THR A CA 1
ATOM 1404 C C . THR A 1 181 ? -11.875 -4.616 -8.646 1.00 95.00 181 THR A C 1
ATOM 1406 O O . THR A 1 181 ? -11.668 -4.371 -9.828 1.00 95.00 181 THR A O 1
ATOM 1409 N N . ALA A 1 182 ? -12.359 -5.786 -8.241 1.00 93.94 182 ALA A N 1
ATOM 1410 C CA . ALA A 1 182 ? -12.861 -6.806 -9.153 1.00 93.94 182 ALA A CA 1
ATOM 1411 C C . ALA A 1 182 ? -14.285 -7.206 -8.750 1.00 93.94 182 ALA A C 1
ATOM 1413 O O . ALA A 1 182 ? -14.651 -7.050 -7.579 1.00 93.94 182 ALA A O 1
ATOM 1414 N N . PRO A 1 183 ? -15.087 -7.740 -9.690 1.00 93.50 183 PRO A N 1
ATOM 1415 C CA . PRO A 1 183 ? -16.387 -8.312 -9.369 1.00 93.50 183 PRO A CA 1
ATOM 1416 C C . PRO A 1 183 ? -16.291 -9.384 -8.277 1.00 93.50 183 PRO A C 1
ATOM 1418 O O . PRO A 1 183 ? -15.284 -10.085 -8.155 1.00 93.50 183 PRO A O 1
ATOM 1421 N N . GLU A 1 184 ? -17.364 -9.544 -7.506 1.00 91.69 184 GLU A N 1
ATOM 1422 C CA . GLU A 1 184 ? -17.416 -10.522 -6.421 1.00 91.69 184 GLU A CA 1
ATOM 1423 C C . GLU A 1 184 ? -17.077 -11.942 -6.913 1.00 91.69 184 GLU A C 1
ATOM 1425 O O . GLU A 1 184 ? -17.516 -12.386 -7.977 1.00 91.69 184 GLU A O 1
ATOM 1430 N N . GLY A 1 185 ? -16.252 -12.656 -6.142 1.00 91.00 185 GLY A N 1
ATOM 1431 C CA . GLY A 1 185 ? -15.792 -14.005 -6.481 1.00 91.00 185 GLY A CA 1
ATOM 1432 C C . GLY A 1 185 ? -14.684 -14.068 -7.539 1.00 91.00 185 GLY A C 1
ATOM 1433 O O . GLY A 1 185 ? -14.259 -15.168 -7.896 1.00 91.00 185 GLY A O 1
ATOM 1434 N N . LYS A 1 186 ? -14.194 -12.927 -8.038 1.00 92.75 186 LYS A N 1
ATOM 1435 C CA . LYS A 1 186 ? -13.007 -12.850 -8.899 1.00 92.75 186 LYS A CA 1
ATOM 1436 C C . LYS A 1 186 ? -11.775 -12.429 -8.103 1.00 92.75 186 LYS A C 1
ATOM 1438 O O . LYS A 1 186 ? -11.868 -11.772 -7.071 1.00 92.75 186 LYS A O 1
ATOM 1443 N N . VAL A 1 187 ? -10.617 -12.823 -8.616 1.00 91.94 187 VAL A N 1
ATOM 1444 C CA . VAL A 1 187 ? -9.297 -12.404 -8.140 1.00 91.94 187 VAL A CA 1
ATOM 1445 C C . VAL A 1 187 ? -8.648 -11.539 -9.211 1.00 91.94 187 VAL A C 1
ATOM 1447 O O . VAL A 1 187 ? -8.848 -11.775 -10.401 1.00 91.94 187 VAL A O 1
ATOM 1450 N N . ILE A 1 188 ? -7.921 -10.515 -8.772 1.00 94.31 188 ILE A N 1
ATOM 1451 C CA . ILE A 1 188 ? -7.169 -9.625 -9.656 1.00 94.31 188 ILE A CA 1
ATOM 1452 C C . ILE A 1 188 ? -5.814 -10.270 -9.903 1.00 94.31 188 ILE A C 1
ATOM 1454 O O . ILE A 1 188 ? -5.074 -10.491 -8.946 1.00 94.31 188 ILE A O 1
ATOM 1458 N N . GLU A 1 189 ? -5.497 -10.514 -11.170 1.00 94.62 189 GLU A N 1
ATOM 1459 C CA . GLU A 1 189 ? -4.140 -10.844 -11.592 1.00 94.62 189 GLU A CA 1
ATOM 1460 C C . GLU A 1 189 ? -3.391 -9.565 -11.974 1.00 94.62 189 GLU A C 1
ATOM 1462 O O . GLU A 1 189 ? -3.964 -8.639 -12.557 1.00 94.62 189 GLU A O 1
ATOM 1467 N N . TYR A 1 190 ? -2.102 -9.499 -11.656 1.00 94.88 190 TYR A N 1
ATOM 1468 C CA . TYR A 1 190 ? -1.251 -8.386 -12.064 1.00 94.88 190 TYR A CA 1
ATOM 1469 C C . TYR A 1 190 ? 0.151 -8.849 -12.461 1.00 94.88 190 TYR A C 1
ATOM 1471 O O . TYR A 1 190 ? 0.703 -9.803 -11.913 1.00 94.88 190 TYR A O 1
ATOM 1479 N N . ASP A 1 191 ? 0.768 -8.109 -13.383 1.00 96.12 191 ASP A N 1
ATOM 1480 C CA . ASP A 1 191 ? 2.189 -8.228 -13.700 1.00 96.12 191 ASP A CA 1
ATOM 1481 C C . ASP A 1 191 ? 2.863 -6.859 -13.608 1.00 96.12 191 ASP A C 1
ATOM 1483 O O . ASP A 1 191 ? 2.420 -5.871 -14.196 1.00 96.12 191 ASP A O 1
ATOM 1487 N N . VAL A 1 192 ? 3.952 -6.800 -12.846 1.00 95.44 192 VAL A N 1
ATOM 1488 C CA . VAL A 1 192 ? 4.742 -5.581 -12.693 1.00 95.44 192 VAL A CA 1
ATOM 1489 C C . VAL A 1 192 ? 5.932 -5.668 -13.630 1.00 95.44 192 VAL A C 1
ATOM 1491 O O . VAL A 1 192 ? 6.909 -6.362 -13.350 1.00 95.44 192 VAL A O 1
ATOM 1494 N N . THR A 1 193 ? 5.858 -4.932 -14.732 1.00 94.88 193 THR A N 1
ATOM 1495 C CA . THR A 1 193 ? 6.851 -4.996 -15.813 1.00 94.88 193 THR A CA 1
ATOM 1496 C C . THR A 1 193 ? 8.013 -4.024 -15.613 1.00 94.88 193 THR A C 1
ATOM 1498 O O . THR A 1 193 ? 9.134 -4.292 -16.050 1.00 94.88 193 THR A O 1
ATOM 1501 N N . PHE A 1 194 ? 7.787 -2.906 -14.914 1.00 92.25 194 PHE A N 1
ATOM 1502 C CA . PHE A 1 194 ? 8.804 -1.878 -14.709 1.00 92.25 194 PHE A CA 1
ATOM 1503 C C . PHE A 1 194 ? 8.664 -1.157 -13.365 1.00 92.25 194 PHE A C 1
ATOM 1505 O O . PHE A 1 194 ? 7.601 -0.655 -13.009 1.00 92.25 194 PHE A O 1
ATOM 1512 N N . ILE A 1 195 ? 9.783 -1.044 -12.647 1.00 91.25 195 ILE A N 1
ATOM 1513 C CA . ILE A 1 195 ? 9.965 -0.130 -11.517 1.00 91.25 195 ILE A CA 1
ATOM 1514 C C . ILE A 1 195 ? 11.362 0.463 -11.648 1.00 91.25 195 ILE A C 1
ATOM 1516 O O . ILE A 1 195 ? 12.344 -0.275 -11.646 1.00 91.25 195 ILE A O 1
ATOM 1520 N N . GLY A 1 196 ? 11.474 1.786 -11.732 1.00 87.69 196 GLY A N 1
ATOM 1521 C CA . GLY A 1 196 ? 12.778 2.431 -11.793 1.00 87.69 196 GLY A CA 1
ATOM 1522 C C . GLY A 1 196 ? 12.745 3.830 -12.379 1.00 87.69 196 GLY A C 1
ATOM 1523 O O . GLY A 1 196 ? 11.692 4.442 -12.553 1.00 87.69 196 GLY A O 1
ATOM 1524 N N . THR A 1 197 ? 13.937 4.316 -12.707 1.00 83.38 197 THR A N 1
ATOM 1525 C CA . THR A 1 197 ? 14.148 5.610 -13.352 1.00 83.38 197 THR A CA 1
ATOM 1526 C C . THR A 1 197 ? 14.507 5.377 -14.814 1.00 83.38 197 THR A C 1
ATOM 1528 O O . THR A 1 197 ? 15.389 4.572 -15.119 1.00 83.38 197 THR A O 1
ATOM 1531 N N . LYS A 1 198 ? 13.836 6.079 -15.735 1.00 80.00 198 LYS A N 1
ATOM 1532 C CA . LYS A 1 198 ? 14.147 5.996 -17.171 1.00 80.00 198 LYS A CA 1
ATOM 1533 C C . LYS A 1 198 ? 15.620 6.358 -17.410 1.00 80.00 198 LYS A C 1
ATOM 1535 O O . LYS A 1 198 ? 16.150 7.263 -16.769 1.00 80.00 198 LYS A O 1
ATOM 1540 N N . ASN A 1 199 ? 16.269 5.656 -18.340 1.00 82.94 199 ASN A N 1
ATOM 1541 C CA . ASN A 1 199 ? 17.692 5.813 -18.681 1.00 82.94 199 ASN A CA 1
ATOM 1542 C C . ASN A 1 199 ? 18.676 5.519 -17.530 1.00 82.94 199 ASN A C 1
ATOM 1544 O O . ASN A 1 199 ? 19.810 5.993 -17.551 1.00 82.94 199 ASN A O 1
ATOM 1548 N N . GLN A 1 200 ? 18.259 4.749 -16.524 1.00 84.19 200 GLN A N 1
ATOM 1549 C CA . GLN A 1 200 ? 19.118 4.277 -15.437 1.00 84.19 200 GLN A CA 1
ATOM 1550 C C . GLN A 1 200 ? 19.140 2.747 -15.389 1.00 84.19 200 GLN A C 1
ATOM 1552 O O . GLN A 1 200 ? 18.416 2.070 -16.117 1.00 84.19 200 GLN A O 1
ATOM 1557 N N . ARG A 1 201 ? 19.994 2.187 -14.526 1.00 84.62 201 ARG A N 1
ATOM 1558 C CA . ARG A 1 201 ? 20.051 0.736 -14.300 1.00 84.62 201 ARG A CA 1
ATOM 1559 C C . ARG A 1 201 ? 18.721 0.240 -13.721 1.00 84.62 201 ARG A C 1
ATOM 1561 O O . ARG A 1 201 ? 18.199 0.852 -12.792 1.00 84.62 201 ARG A O 1
ATOM 1568 N N . ASN A 1 202 ? 18.246 -0.914 -14.192 1.00 81.00 202 ASN A N 1
ATOM 1569 C CA . ASN A 1 202 ? 16.977 -1.517 -13.753 1.00 81.00 202 ASN A CA 1
ATOM 1570 C C . ASN A 1 202 ? 16.914 -1.794 -12.237 1.00 81.00 202 ASN A C 1
ATOM 1572 O O . ASN A 1 202 ? 15.836 -1.795 -11.660 1.00 81.00 202 ASN A O 1
ATOM 1576 N N . ASP A 1 203 ? 18.061 -1.985 -11.580 1.00 86.50 203 ASP A N 1
ATOM 1577 C CA . ASP A 1 203 ? 18.162 -2.232 -10.134 1.00 86.50 203 ASP A CA 1
ATOM 1578 C C . ASP A 1 203 ? 18.564 -0.993 -9.320 1.00 86.50 203 ASP A C 1
ATOM 1580 O O . ASP A 1 203 ? 18.964 -1.110 -8.164 1.00 86.50 203 ASP A O 1
ATOM 1584 N N . MET A 1 204 ? 18.471 0.216 -9.883 1.00 85.31 204 MET A N 1
ATOM 1585 C CA . MET A 1 204 ? 18.876 1.441 -9.177 1.00 85.31 204 MET A CA 1
ATOM 1586 C C . MET A 1 204 ? 18.126 1.655 -7.848 1.00 85.31 204 MET A C 1
ATOM 1588 O O . MET A 1 204 ? 18.681 2.245 -6.923 1.00 85.31 204 MET A O 1
ATOM 1592 N N . LEU A 1 205 ? 16.891 1.157 -7.729 1.00 86.75 205 LEU A N 1
ATOM 1593 C CA . LEU A 1 205 ? 16.084 1.238 -6.505 1.00 86.75 205 LEU A CA 1
ATOM 1594 C C . LEU A 1 205 ? 16.214 -0.004 -5.603 1.00 86.75 205 LEU A C 1
ATOM 1596 O O . LEU A 1 205 ? 15.660 -0.018 -4.501 1.00 86.75 205 LEU A O 1
ATOM 1600 N N . CYS A 1 206 ? 16.962 -1.026 -6.028 1.00 90.50 206 CYS A N 1
ATOM 1601 C CA . CYS A 1 206 ? 17.052 -2.316 -5.352 1.00 90.50 206 CYS A CA 1
ATOM 1602 C C . CYS A 1 206 ? 17.942 -2.249 -4.106 1.00 90.50 206 CYS A C 1
ATOM 1604 O O . CYS A 1 206 ? 19.126 -2.586 -4.119 1.00 90.50 206 CYS A O 1
ATOM 1606 N N . TYR A 1 207 ? 17.345 -1.829 -2.998 1.00 86.00 207 TYR A N 1
ATOM 1607 C CA . TYR A 1 207 ? 17.970 -1.802 -1.681 1.00 86.00 207 TYR A CA 1
ATOM 1608 C C . TYR A 1 207 ? 17.099 -2.561 -0.677 1.00 86.00 207 TYR A C 1
ATOM 1610 O O . TYR A 1 207 ? 15.887 -2.686 -0.889 1.00 86.00 207 TYR A O 1
ATOM 1618 N N . PRO A 1 208 ? 17.675 -3.058 0.437 1.00 82.31 208 PRO A N 1
ATOM 1619 C CA . PRO A 1 208 ? 16.878 -3.575 1.544 1.00 82.31 208 PRO A CA 1
ATOM 1620 C C . PRO A 1 208 ? 15.758 -2.591 1.902 1.00 82.31 208 PRO A C 1
ATOM 1622 O O . PRO A 1 208 ? 15.965 -1.380 1.835 1.00 82.31 208 PRO A O 1
ATOM 1625 N N . VAL A 1 209 ? 14.573 -3.113 2.226 1.00 81.50 209 VAL A N 1
ATOM 1626 C CA . VAL A 1 209 ? 13.347 -2.346 2.524 1.00 81.50 209 VAL A CA 1
ATOM 1627 C C . VAL A 1 209 ? 12.830 -1.414 1.420 1.00 81.50 209 VAL A C 1
ATOM 1629 O O . VAL A 1 209 ? 11.904 -0.648 1.682 1.00 81.50 209 VAL A O 1
ATOM 1632 N N . CYS A 1 210 ? 13.377 -1.482 0.200 1.00 85.88 210 CYS A N 1
ATOM 1633 C CA . CYS A 1 210 ? 13.083 -0.562 -0.907 1.00 85.88 210 CYS A CA 1
ATOM 1634 C C . CYS A 1 210 ? 13.283 0.910 -0.530 1.00 85.88 210 CYS A C 1
ATOM 1636 O O . CYS A 1 210 ? 12.435 1.775 -0.737 1.00 85.88 210 CYS A O 1
ATOM 1638 N N . TYR A 1 211 ? 14.453 1.168 0.052 1.00 78.94 211 TYR A N 1
ATOM 1639 C CA . TYR A 1 211 ? 14.810 2.408 0.732 1.00 78.94 211 TYR A CA 1
ATOM 1640 C C . TYR A 1 211 ? 14.654 3.705 -0.079 1.00 78.94 211 TYR A C 1
ATOM 1642 O O . TYR A 1 211 ? 14.350 4.750 0.494 1.00 78.94 211 TYR A O 1
ATOM 1650 N N . PHE A 1 212 ? 14.885 3.661 -1.393 1.00 79.06 212 PHE A N 1
ATOM 1651 C CA . PHE A 1 212 ? 14.819 4.849 -2.258 1.00 79.06 212 PHE A CA 1
ATOM 1652 C C . PHE A 1 212 ? 13.452 5.071 -2.896 1.00 79.06 212 PHE A C 1
ATOM 1654 O O . PHE A 1 212 ? 13.164 6.163 -3.384 1.00 79.06 212 PHE A O 1
ATOM 1661 N N . GLY A 1 213 ? 12.597 4.058 -2.860 1.00 85.00 213 GLY A N 1
ATOM 1662 C CA . GLY A 1 213 ? 11.332 4.048 -3.564 1.00 85.00 213 GLY A CA 1
ATOM 1663 C C . GLY A 1 213 ? 11.047 2.668 -4.131 1.00 85.00 213 GLY A C 1
ATOM 1664 O O . GLY A 1 213 ? 11.916 1.799 -4.205 1.00 85.00 213 GLY A O 1
ATOM 1665 N N . GLY A 1 214 ? 9.797 2.474 -4.516 1.00 89.19 214 GLY A N 1
ATOM 1666 C CA . GLY A 1 214 ? 9.312 1.218 -5.053 1.00 89.19 214 GLY A CA 1
ATOM 1667 C C . GLY A 1 214 ? 7.794 1.197 -5.093 1.00 89.19 214 GLY A C 1
ATOM 1668 O O . GLY A 1 214 ? 7.129 2.154 -4.688 1.00 89.19 214 GLY A O 1
ATOM 1669 N N . LEU A 1 215 ? 7.260 0.080 -5.564 1.00 91.94 215 LEU A N 1
ATOM 1670 C CA . LEU A 1 215 ? 5.838 -0.216 -5.540 1.00 91.94 215 LEU A CA 1
ATOM 1671 C C . LEU A 1 215 ? 5.504 -0.976 -4.255 1.00 91.94 215 LEU A C 1
ATOM 1673 O O . LEU A 1 215 ? 6.238 -1.881 -3.855 1.00 91.94 215 LEU A O 1
ATOM 1677 N N . LYS A 1 216 ? 4.389 -0.617 -3.619 1.00 91.19 216 LYS A N 1
ATOM 1678 C CA . LYS A 1 216 ? 3.812 -1.380 -2.511 1.00 91.19 216 LYS A CA 1
ATOM 1679 C C . LYS A 1 216 ? 2.485 -1.966 -2.963 1.00 91.19 216 LYS A C 1
ATOM 1681 O O . LYS A 1 216 ? 1.604 -1.206 -3.352 1.00 91.19 216 LYS A O 1
ATOM 1686 N N . ILE A 1 217 ? 2.347 -3.286 -2.894 1.00 92.94 217 ILE A N 1
ATOM 1687 C CA . ILE A 1 217 ? 1.118 -3.995 -3.265 1.00 92.94 217 ILE A CA 1
ATOM 1688 C C . ILE A 1 217 ? 0.466 -4.548 -2.003 1.00 92.94 217 ILE A C 1
ATOM 1690 O O . ILE A 1 217 ? 1.113 -5.242 -1.219 1.00 92.94 217 ILE A O 1
ATOM 1694 N N . LYS A 1 218 ? -0.811 -4.219 -1.802 1.00 91.19 218 LYS A N 1
ATOM 1695 C CA . LYS A 1 218 ? -1.656 -4.726 -0.712 1.00 91.19 218 LYS A CA 1
ATOM 1696 C C . LYS A 1 218 ? -2.857 -5.459 -1.305 1.00 91.19 218 LYS A C 1
ATOM 1698 O O . LYS A 1 218 ? -3.229 -5.182 -2.439 1.00 91.19 218 LYS A O 1
ATOM 1703 N N . GLY A 1 219 ? -3.453 -6.358 -0.523 1.00 87.00 219 GLY A N 1
ATOM 1704 C CA . GLY A 1 219 ? -4.633 -7.138 -0.921 1.00 87.00 219 GLY A CA 1
ATOM 1705 C C . GLY A 1 219 ? -4.358 -8.603 -1.276 1.00 87.00 219 GLY A C 1
ATOM 1706 O O . GLY A 1 219 ? -5.298 -9.327 -1.570 1.00 87.00 219 GLY A O 1
ATOM 1707 N N . HIS A 1 220 ? -3.098 -9.056 -1.226 1.00 84.06 220 HIS A N 1
ATOM 1708 C CA . HIS A 1 220 ? -2.774 -10.487 -1.328 1.00 84.06 220 HIS A CA 1
ATOM 1709 C C . HIS A 1 220 ? -3.019 -11.227 -0.001 1.00 84.06 220 HIS A C 1
ATOM 1711 O O . HIS A 1 220 ? -3.451 -12.376 0.012 1.00 84.06 220 HIS A O 1
ATOM 1717 N N . GLU A 1 221 ? -2.782 -10.542 1.121 1.00 82.38 221 GLU A N 1
ATOM 1718 C CA . GLU A 1 221 ? -3.171 -11.021 2.447 1.00 82.38 221 GLU A CA 1
ATOM 1719 C C . GLU A 1 221 ? -4.658 -10.752 2.697 1.00 82.38 221 GLU A C 1
ATOM 1721 O O . GLU A 1 221 ? -5.234 -9.802 2.165 1.00 82.38 221 GLU A O 1
ATOM 1726 N N . LYS A 1 222 ? -5.277 -11.560 3.562 1.00 83.69 222 LYS A N 1
ATOM 1727 C CA . LYS A 1 222 ? -6.702 -11.416 3.917 1.00 83.69 222 LYS A CA 1
ATOM 1728 C C . LYS A 1 222 ? -7.009 -10.150 4.722 1.00 83.69 222 LYS A C 1
ATOM 1730 O O . LYS A 1 222 ? -8.171 -9.768 4.817 1.00 83.69 222 LYS A O 1
ATOM 1735 N N . THR A 1 223 ? -5.988 -9.550 5.328 1.00 88.50 223 THR A N 1
ATOM 1736 C CA . THR A 1 223 ? -6.086 -8.356 6.168 1.00 88.50 223 THR A CA 1
ATOM 1737 C C . THR A 1 223 ? -5.279 -7.196 5.577 1.00 88.50 223 THR A C 1
ATOM 1739 O O . THR A 1 223 ? -4.237 -7.368 4.947 1.00 88.50 223 THR A O 1
ATOM 1742 N N . TRP A 1 224 ? -5.760 -5.982 5.812 1.00 90.19 224 TRP A N 1
ATOM 1743 C CA . TRP A 1 224 ? -5.166 -4.698 5.475 1.00 90.19 224 TRP A CA 1
ATOM 1744 C C . TRP A 1 224 ? -4.174 -4.197 6.529 1.00 90.19 224 TRP A C 1
ATOM 1746 O O . TRP A 1 224 ? -3.491 -3.196 6.274 1.00 90.19 224 TRP A O 1
ATOM 1756 N N . LYS A 1 225 ? -4.088 -4.853 7.699 1.00 88.56 225 LYS A N 1
ATOM 1757 C CA . LYS A 1 225 ? -3.241 -4.418 8.824 1.00 88.56 225 LYS A CA 1
ATOM 1758 C C . LYS A 1 225 ? -1.739 -4.462 8.507 1.00 88.56 225 LYS A C 1
ATOM 1760 O O . LYS A 1 225 ? -1.075 -3.454 8.776 1.00 88.56 225 LYS A O 1
ATOM 1765 N N . PRO A 1 226 ? -1.178 -5.539 7.920 1.00 82.69 226 PRO A N 1
ATOM 1766 C CA . PRO A 1 226 ? 0.203 -5.518 7.455 1.00 82.69 226 PRO A CA 1
ATOM 1767 C C . PRO A 1 226 ? 0.398 -4.433 6.391 1.00 82.69 226 PRO A C 1
ATOM 1769 O O . PRO A 1 226 ? -0.540 -3.995 5.725 1.00 82.69 226 PRO A O 1
ATOM 1772 N N . GLU A 1 227 ? 1.623 -3.963 6.216 1.00 84.25 227 GLU A N 1
ATOM 1773 C CA . GLU A 1 227 ? 2.019 -3.146 5.067 1.00 84.25 227 GLU A CA 1
ATOM 1774 C C . GLU A 1 227 ? 1.976 -3.959 3.747 1.00 84.25 227 GLU A C 1
ATOM 1776 O O . GLU A 1 227 ? 1.612 -5.134 3.705 1.00 84.25 227 GLU A O 1
ATOM 1781 N N . GLY A 1 228 ? 2.267 -3.333 2.607 1.00 85.88 228 GLY A N 1
ATOM 1782 C CA . GLY A 1 228 ? 2.308 -4.041 1.323 1.00 85.88 228 GLY A CA 1
ATOM 1783 C C . GLY A 1 228 ? 3.596 -4.817 1.063 1.00 85.88 228 GLY A C 1
ATOM 1784 O O . GLY A 1 228 ? 4.669 -4.477 1.573 1.00 85.88 228 GLY A O 1
ATOM 1785 N N . MET A 1 229 ? 3.504 -5.820 0.187 1.00 89.81 229 MET A N 1
ATOM 1786 C CA . MET A 1 229 ? 4.668 -6.371 -0.503 1.00 89.81 229 MET A CA 1
ATOM 1787 C C . MET A 1 229 ? 5.417 -5.224 -1.192 1.00 89.81 229 MET A C 1
ATOM 1789 O O . MET A 1 229 ? 4.816 -4.470 -1.957 1.00 89.81 229 MET A O 1
ATOM 1793 N N . LYS A 1 230 ? 6.721 -5.094 -0.939 1.00 90.38 230 LYS A N 1
ATOM 1794 C CA . LYS A 1 230 ? 7.570 -4.058 -1.535 1.00 90.38 230 LYS A CA 1
ATOM 1795 C C . LYS A 1 230 ? 8.321 -4.608 -2.743 1.00 90.38 230 LYS A C 1
ATOM 1797 O O . LYS A 1 230 ? 9.054 -5.592 -2.629 1.00 90.38 230 LYS A O 1
ATOM 1802 N N . LEU A 1 231 ? 8.191 -3.933 -3.881 1.00 92.19 231 LEU A N 1
ATOM 1803 C CA . LEU A 1 231 ? 8.914 -4.232 -5.110 1.00 92.19 231 LEU A CA 1
ATOM 1804 C C . LEU A 1 231 ? 9.793 -3.043 -5.501 1.00 92.19 231 LEU A C 1
ATOM 1806 O O . LEU A 1 231 ? 9.317 -1.916 -5.630 1.00 92.19 231 LEU A O 1
ATOM 1810 N N . CYS A 1 232 ? 11.082 -3.297 -5.692 1.00 91.38 232 CYS A N 1
ATOM 1811 C CA . CYS A 1 232 ? 12.058 -2.300 -6.151 1.00 91.38 232 CYS A CA 1
ATOM 1812 C C . CYS A 1 232 ? 13.264 -2.913 -6.880 1.00 91.38 232 CYS A C 1
ATOM 1814 O O . CYS A 1 232 ? 14.155 -2.185 -7.312 1.00 91.38 232 CYS A O 1
ATOM 1816 N N . CYS A 1 233 ? 13.310 -4.242 -6.997 1.00 92.50 233 CYS A N 1
ATOM 1817 C CA . CYS A 1 233 ? 14.380 -4.979 -7.656 1.00 92.50 233 CYS A CA 1
ATOM 1818 C C . CYS A 1 233 ? 13.875 -5.650 -8.934 1.00 92.50 233 CYS A C 1
ATOM 1820 O O . CYS A 1 233 ? 12.802 -6.256 -8.929 1.00 92.50 233 CYS A O 1
ATOM 1822 N N . ALA A 1 234 ? 14.696 -5.666 -9.983 1.00 92.62 234 ALA A N 1
ATOM 1823 C CA . ALA A 1 234 ? 14.386 -6.267 -11.277 1.00 92.62 234 ALA A CA 1
ATOM 1824 C C . ALA A 1 234 ? 13.997 -7.751 -11.164 1.00 92.62 234 ALA A C 1
ATOM 1826 O O . ALA A 1 234 ? 13.080 -8.208 -11.835 1.00 92.62 234 ALA A O 1
ATOM 1827 N N . LYS A 1 235 ? 14.612 -8.500 -10.237 1.00 92.12 235 LYS A N 1
ATOM 1828 C CA . LYS A 1 235 ? 14.293 -9.922 -9.975 1.00 92.12 235 LYS A CA 1
ATOM 1829 C C . LYS A 1 235 ? 12.859 -10.194 -9.476 1.00 92.12 235 LYS A C 1
ATOM 1831 O O . LYS A 1 235 ? 12.451 -11.356 -9.372 1.00 92.12 235 LYS A O 1
ATOM 1836 N N . GLN A 1 236 ? 12.129 -9.158 -9.058 1.00 92.88 236 GLN A N 1
ATOM 1837 C CA . GLN A 1 236 ? 10.743 -9.265 -8.585 1.00 92.88 236 GLN A CA 1
ATOM 1838 C C . GLN A 1 236 ? 9.717 -9.050 -9.708 1.00 92.88 236 GLN A C 1
ATOM 1840 O O . GLN A 1 236 ? 8.555 -9.412 -9.515 1.00 92.88 236 GLN A O 1
ATOM 1845 N N . LEU A 1 237 ? 10.156 -8.469 -10.830 1.00 93.56 237 LEU A N 1
ATOM 1846 C CA . LEU A 1 237 ? 9.341 -8.045 -11.970 1.00 93.56 237 LEU A CA 1
ATOM 1847 C C . LEU A 1 237 ? 9.071 -9.202 -12.945 1.00 93.56 237 LEU A C 1
ATOM 1849 O O . LEU A 1 237 ? 9.752 -10.229 -12.875 1.00 93.56 237 LEU A O 1
ATOM 1853 N N . ASN A 1 238 ? 8.127 -9.000 -13.871 1.00 94.69 238 ASN A N 1
ATOM 1854 C CA . ASN A 1 238 ? 7.723 -9.956 -14.916 1.00 94.69 238 ASN A CA 1
ATOM 1855 C C . ASN A 1 238 ? 7.295 -11.309 -14.328 1.00 94.69 238 ASN A C 1
ATOM 1857 O O . ASN A 1 238 ? 7.819 -12.373 -14.669 1.00 94.69 238 ASN A O 1
ATOM 1861 N N . LYS A 1 239 ? 6.392 -11.234 -13.352 1.00 93.00 239 LYS A N 1
ATOM 1862 C CA . LYS A 1 239 ? 5.870 -12.356 -12.571 1.00 93.00 239 LYS A CA 1
ATOM 1863 C C . LYS A 1 239 ? 4.394 -12.097 -12.318 1.00 93.00 239 LYS A C 1
ATOM 1865 O O . LYS A 1 239 ? 4.066 -11.265 -11.467 1.00 93.00 239 LYS A O 1
ATOM 1870 N N . ILE A 1 240 ? 3.556 -12.846 -13.028 1.00 92.88 240 ILE A N 1
ATOM 1871 C CA . ILE A 1 240 ? 2.104 -12.841 -12.853 1.00 92.88 240 ILE A CA 1
ATOM 1872 C C . ILE A 1 240 ? 1.778 -13.361 -11.452 1.00 92.88 240 ILE A C 1
ATOM 1874 O O . ILE A 1 240 ? 2.334 -14.378 -11.020 1.00 92.88 240 ILE A O 1
ATOM 1878 N N . ARG A 1 241 ? 0.922 -12.630 -10.743 1.00 89.25 241 ARG A N 1
ATOM 1879 C CA . ARG A 1 241 ? 0.432 -12.941 -9.398 1.00 89.25 241 ARG A CA 1
ATOM 1880 C C . ARG A 1 241 ? -1.054 -12.680 -9.299 1.00 89.25 241 ARG A C 1
ATOM 1882 O O . ARG A 1 241 ? -1.510 -11.782 -10.039 1.00 89.25 241 ARG A O 1
#

Secondary structure (DSSP, 8-state):
-------------GGGGTT---HHHHHHHHHHHHTTTGGGGS--SS-TTTT-SSTTS-----SSGGGGGGSS-SSS--HHHHHHHHHHTTGGGGGTTS----STT-EEETTEEEEEE--TTEESTTS-EEPPPSTT-----EEE--SS-------S--BSSSSSTTT--SSS-B----EEE--TT----------S-TTS-TTTT--GGGTT--EEE-SSSS-SSS-PEEE-SGGGSS---

Radius of gyration: 19.65 Å; chains: 1; bounding box: 46×53×51 Å